Protein AF-0000000065944605 (afdb_homodimer)
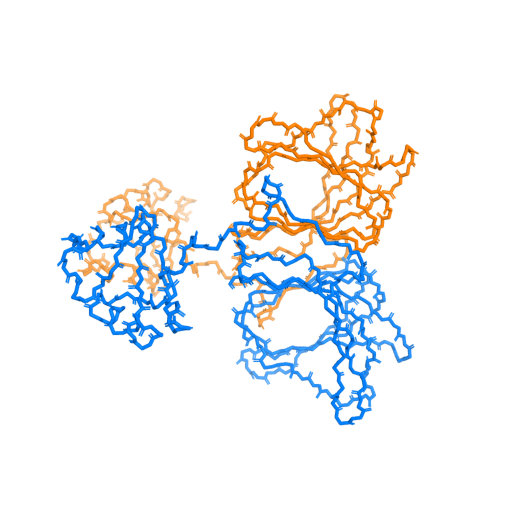
Nearest PDB structures (foldseek):
  5u55-assembly1_B  TM=9.256E-01  e=2.142E-33  Pseudomonas syringae
  5u5d-assembly1_D  TM=9.561E-01  e=5.562E-32  Pseudomonas syringae
  5u58-assembly1_C  TM=9.674E-01  e=2.562E-28  Pseudomonas syringae
  4j1x-assembly2_C  TM=9.150E-01  e=2.749E-15  Streptomyces wedmorensis
  1zz9-assembly1_A-2  TM=8.947E-01  e=1.102E-14  Streptomyces wedmorensis

pLDDT: mean 87.64, std 9.73, range [34.28, 98.62]

Organism: Pseudomonas syringae (NCBI:txid317)

Secondary structure (DSSP, 8-state):
--TTEEEEEHHHHHHHHHTTT--GGGSTT-EE-SSEEEEEHHHHHHHHHHHHT--GGGGGTTTS---SBTTEEEE-TT-S-EEEEEETTEEEEEEEE----TT-TT-EEEEEEE---TTSPP------SSEEEEEEEESEEEEEEE-TTS-EEEEEEETT-EEEE-TT--EEEEESSTT--EEEEEEEE-/--TTEEEEEHHHHHHHHHTTT--GGGSTT-EE-SSEEEEEHHHHHHHHHHHHT--GGGGGTTTS---SBTTEEEE-TT-S-EEEEEETTEEEEEEEE----TT-TT-EEEEEEE---TTSPP------SSEEEEEEEESEEEEEEE-TTS-EEEEEEETT-EEEE-TT--EEEEESSTT--EEEEEEEE-

Sequence (380 aa):
MDVRTLAVGKAHLEALLATRKMTLEHLQDVRHDATQVYFDGLEHLQNVAQYLAIPLSEFFVGQTQSDLDDGVKIARRNGGFKREEIRGGVHYYTYEHLVTTNQDPGLMALRLDLHSDDEQPLRLNGGHGSREIVYVTRGAVRVRWVGDNDELKEDVLNEGDSIFILPNVPHSFTNHVGGAKSEIIAINYGMDVRTLAVGKAHLEALLATRKMTLEHLQDVRHDATQVYFDGLEHLQNVAQYLAIPLSEFFVGQTQSDLDDGVKIARRNGGFKREEIRGGVHYYTYEHLVTTNQDPGLMALRLDLHSDDEQPLRLNGGHGSREIVYVTRGAVRVRWVGDNDELKEDVLNEGDSIFILPNVPHSFTNHVGGAKSEIIAINYG

Foldseek 3Di:
DPPAKDKFFQVQVQVLQVVVPHGPVPDPPWDDDPTIIIARHPVRLVVSCVVSVHDSVSRCVPVDPWPADVPHDADDVVRFDWDWDADPNDTAKIWGFGDDTPVFNQKTKIKIKGDAEPVDDDDWDQFAQWKKKKAWQAAKKKKWWADPVRDIDIDIDHHGDMDIDHGRIIMDIHHHDPPDMTMMMMITGD/DQPAKDKFFQVQVQVLQVVVPHGPVPDPPWDDDPTIIIARHPVRLVVSCVVSVHDSVSRCVPVDPWPADVPHDADDVVRFDWDWDDDPNDTAKIWGFGDDTPVFNQKTKIKIKGDAEPVDDDDWDQFAQWKKKKAWQAAKKKKWWADPVRDIDIDIDHHGDMDIDHGRIIMDIHHHDPPDMTMMMMITGD

Solvent-accessible surface area (backbone atoms only — not comparable to full-atom values): 20355 Å² total; per-residue (Å²): 130,76,88,49,59,42,74,32,44,32,68,54,52,44,51,59,28,45,78,67,78,40,54,74,82,73,49,78,94,59,51,68,64,96,54,33,31,41,26,76,24,68,66,44,44,47,50,51,23,57,75,67,72,41,64,68,69,59,62,49,54,81,59,60,75,72,75,48,64,57,50,30,37,75,28,55,56,89,68,42,63,68,47,74,43,67,57,96,89,39,59,40,38,40,40,30,42,44,42,75,50,82,86,44,75,48,51,47,36,33,39,36,40,31,56,32,31,82,87,48,82,90,65,64,44,83,35,45,84,31,37,34,41,36,39,26,74,33,45,43,34,28,37,36,36,39,30,90,83,71,43,82,43,73,51,76,41,42,55,55,16,21,34,36,36,43,52,55,41,27,33,35,75,28,16,58,48,78,94,48,68,23,31,34,38,39,40,30,31,100,131,77,89,52,59,41,75,30,44,32,69,55,51,45,52,59,30,45,77,68,76,41,55,75,82,74,50,79,94,59,50,67,65,96,56,33,30,40,26,76,23,68,66,44,43,47,50,50,21,57,74,68,72,41,64,69,68,61,64,49,54,81,60,61,75,73,76,46,65,57,48,28,36,77,28,53,55,88,67,41,64,70,48,74,43,67,56,95,89,37,58,40,37,39,40,31,40,44,43,74,51,83,86,44,75,47,52,47,36,32,39,34,41,32,57,31,30,83,86,46,82,88,66,66,44,84,34,46,85,30,36,34,42,37,38,29,74,34,44,44,35,28,38,36,36,37,29,88,83,71,43,81,43,74,51,76,40,42,54,56,15,22,34,36,36,42,52,54,41,26,34,36,75,27,17,58,48,79,92,46,69,22,30,34,39,38,41,30,33,100

Structure (mmCIF, N/CA/C/O backbone):
data_AF-0000000065944605-model_v1
#
loop_
_entity.id
_entity.type
_entity.pdbx_description
1 polymer '(S)-2-hydroxypropylphosphonic acid epoxidase'
#
loop_
_atom_site.group_PDB
_atom_site.id
_atom_site.type_symbol
_atom_site.label_atom_id
_atom_site.label_alt_id
_atom_site.label_comp_id
_atom_site.label_asym_id
_atom_site.label_entity_id
_atom_site.label_seq_id
_atom_site.pdbx_PDB_ins_code
_atom_site.Cartn_x
_atom_site.Cartn_y
_atom_site.Cartn_z
_atom_site.occupancy
_atom_site.B_iso_or_equiv
_atom_site.auth_seq_id
_atom_site.auth_comp_id
_atom_site.auth_asym_id
_atom_site.auth_atom_id
_atom_site.pdbx_PDB_model_num
ATOM 1 N N . MET A 1 1 ? -20.781 -28.141 -26.766 1 34.28 1 MET A N 1
ATOM 2 C CA . MET A 1 1 ? -20.812 -27.328 -25.547 1 34.28 1 MET A CA 1
ATOM 3 C C . MET A 1 1 ? -20.859 -25.844 -25.906 1 34.28 1 MET A C 1
ATOM 5 O O . MET A 1 1 ? -19.984 -25.344 -26.625 1 34.28 1 MET A O 1
ATOM 9 N N . ASP A 1 2 ? -22 -25.125 -25.797 1 45.69 2 ASP A N 1
ATOM 10 C CA . ASP A 1 2 ? -22.281 -23.812 -26.375 1 45.69 2 ASP A CA 1
ATOM 11 C C . ASP A 1 2 ? -21.344 -22.75 -25.781 1 45.69 2 ASP A C 1
ATOM 13 O O . ASP A 1 2 ? -21.188 -22.656 -24.562 1 45.69 2 ASP A O 1
ATOM 17 N N . VAL A 1 3 ? -20.438 -22.266 -26.547 1 52.16 3 VAL A N 1
ATOM 18 C CA . VAL A 1 3 ? -19.266 -21.406 -26.406 1 52.16 3 VAL A CA 1
ATOM 19 C C . VAL A 1 3 ? -19.594 -20.219 -25.516 1 52.16 3 VAL A C 1
ATOM 21 O O . VAL A 1 3 ? -18.703 -19.469 -25.109 1 52.16 3 VAL A O 1
ATOM 24 N N . ARG A 1 4 ? -20.938 -19.938 -25.328 1 60.28 4 ARG A N 1
ATOM 25 C CA . ARG A 1 4 ? -21.266 -18.641 -24.75 1 60.28 4 ARG A CA 1
ATOM 26 C C . ARG A 1 4 ? -21.75 -18.781 -23.312 1 60.28 4 ARG A C 1
ATOM 28 O O . ARG A 1 4 ? -22.344 -17.859 -22.75 1 60.28 4 ARG A O 1
ATOM 35 N N . THR A 1 5 ? -21.547 -19.938 -22.641 1 74.75 5 THR A N 1
ATOM 36 C CA . THR A 1 5 ? -22.078 -20.125 -21.297 1 74.75 5 THR A CA 1
ATOM 37 C C . THR A 1 5 ? -21.094 -19.641 -20.25 1 74.75 5 THR A C 1
ATOM 39 O O . THR A 1 5 ? -19.906 -19.969 -20.297 1 74.75 5 THR A O 1
ATOM 42 N N . LEU A 1 6 ? -21.531 -18.719 -19.406 1 81.38 6 LEU A N 1
ATOM 43 C CA . LEU A 1 6 ? -20.781 -18.234 -18.266 1 81.38 6 LEU A CA 1
ATOM 44 C C . LEU A 1 6 ? -21.172 -18.984 -16.984 1 81.38 6 LEU A C 1
ATOM 46 O O . LEU A 1 6 ? -22.344 -19.25 -16.766 1 81.38 6 LEU A O 1
ATOM 50 N N . ALA A 1 7 ? -20.172 -19.484 -16.328 1 83 7 ALA A N 1
ATOM 51 C CA . ALA A 1 7 ? -20.438 -20.219 -15.094 1 83 7 ALA A CA 1
ATOM 52 C C . ALA A 1 7 ? -20.031 -19.406 -13.867 1 83 7 ALA A C 1
ATOM 54 O O . ALA A 1 7 ? -19.016 -18.703 -13.883 1 83 7 ALA A O 1
ATOM 55 N N . VAL A 1 8 ? -20.938 -19.391 -12.875 1 84.19 8 VAL A N 1
ATOM 56 C CA . VAL A 1 8 ? -20.703 -18.781 -11.578 1 84.19 8 VAL A CA 1
ATOM 57 C C . VAL A 1 8 ? -20.844 -19.828 -10.477 1 84.19 8 VAL A C 1
ATOM 59 O O . VAL A 1 8 ? -21.672 -20.734 -10.57 1 84.19 8 VAL A O 1
ATOM 62 N N . GLY A 1 9 ? -20 -19.75 -9.531 1 84.06 9 GLY A N 1
ATOM 63 C CA . GLY A 1 9 ? -20.109 -20.688 -8.422 1 84.06 9 GLY A CA 1
ATOM 64 C C . GLY A 1 9 ? -21.484 -20.672 -7.77 1 84.06 9 GLY A C 1
ATOM 65 O O . GLY A 1 9 ? -22 -19.609 -7.406 1 84.06 9 GLY A O 1
ATOM 66 N N . LYS A 1 10 ? -22.062 -21.859 -7.691 1 87.12 10 LYS A N 1
ATOM 67 C CA . LYS A 1 10 ? -23.422 -22 -7.18 1 87.12 10 LYS A CA 1
ATOM 68 C C . LYS A 1 10 ? -23.516 -21.531 -5.734 1 87.12 10 LYS A C 1
ATOM 70 O O . LYS A 1 10 ? -24.438 -20.766 -5.3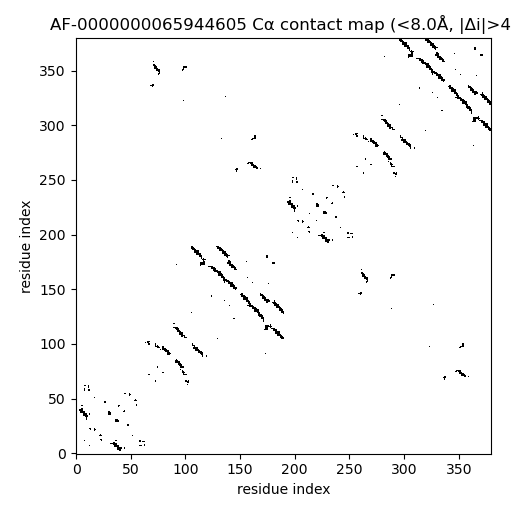87 1 87.12 10 LYS A O 1
ATOM 75 N N . ALA A 1 11 ? -22.516 -21.938 -4.953 1 84.06 11 ALA A N 1
ATOM 76 C CA . ALA A 1 11 ? -22.531 -21.531 -3.549 1 84.06 11 ALA A CA 1
ATOM 77 C C . ALA A 1 11 ? -22.453 -20.016 -3.412 1 84.06 11 ALA A C 1
ATOM 79 O O . ALA A 1 11 ? -23.141 -19.422 -2.576 1 84.06 11 ALA A O 1
ATOM 80 N N . HIS A 1 12 ? -21.672 -19.469 -4.246 1 83.56 12 HIS A N 1
ATOM 81 C CA . HIS A 1 12 ? -21.516 -18.016 -4.223 1 83.56 12 HIS A CA 1
ATOM 82 C C . HIS A 1 12 ? -22.812 -17.312 -4.621 1 83.56 12 HIS A C 1
ATOM 84 O O . HIS A 1 12 ? -23.25 -16.375 -3.953 1 83.56 12 HIS A O 1
ATOM 90 N N . LEU A 1 13 ? -23.406 -17.75 -5.723 1 85.94 13 LEU A N 1
ATOM 91 C CA . LEU A 1 13 ? -24.656 -17.156 -6.172 1 85.94 13 LEU A CA 1
ATOM 92 C C . LEU A 1 13 ? -25.75 -17.344 -5.133 1 85.94 13 LEU A C 1
ATOM 94 O O . LEU A 1 13 ? -26.531 -16.406 -4.867 1 85.94 13 LEU A O 1
ATOM 98 N N . GLU A 1 14 ? -25.734 -18.5 -4.516 1 87.88 14 GLU A N 1
ATOM 99 C CA . GLU A 1 14 ? -26.734 -18.766 -3.48 1 87.88 14 GLU A CA 1
ATOM 100 C C . GLU A 1 14 ? -26.562 -17.828 -2.291 1 87.88 14 GLU A C 1
ATOM 102 O O . GLU A 1 14 ? -27.531 -17.344 -1.717 1 87.88 14 GLU A O 1
ATOM 107 N N . ALA A 1 15 ? -25.359 -17.562 -1.989 1 82.88 15 ALA A N 1
ATOM 108 C CA . ALA A 1 15 ? -25.062 -16.625 -0.905 1 82.88 15 ALA A CA 1
ATOM 109 C C . ALA A 1 15 ? -25.531 -15.219 -1.255 1 82.88 15 ALA A C 1
ATOM 111 O O . ALA A 1 15 ? -26.109 -14.523 -0.417 1 82.88 15 ALA A O 1
ATOM 112 N N . LEU A 1 16 ? -25.281 -14.812 -2.389 1 80.81 16 LEU A N 1
ATOM 113 C CA . LEU A 1 16 ? -25.734 -13.508 -2.854 1 80.81 16 LEU A CA 1
ATOM 114 C C . LEU A 1 16 ? -27.266 -13.414 -2.809 1 80.81 16 LEU A C 1
ATOM 116 O O . LEU A 1 16 ? -27.812 -12.414 -2.348 1 80.81 16 LEU A O 1
ATOM 120 N N . LEU A 1 17 ? -27.938 -14.469 -3.289 1 82.19 17 LEU A N 1
ATOM 121 C CA . LEU A 1 17 ? -29.391 -14.516 -3.33 1 82.19 17 LEU A CA 1
ATOM 122 C C . LEU A 1 17 ? -29.969 -14.5 -1.922 1 82.19 17 LEU A C 1
ATOM 124 O O . LEU A 1 17 ? -30.984 -13.844 -1.671 1 82.19 17 LEU A O 1
ATOM 128 N N . ALA A 1 18 ? -29.203 -15.125 -1.045 1 80.44 18 ALA A N 1
ATOM 129 C CA . ALA A 1 18 ? -29.672 -15.211 0.337 1 80.44 18 ALA A CA 1
ATOM 130 C C . ALA A 1 18 ? -29.75 -13.82 0.976 1 80.44 18 ALA A C 1
ATOM 132 O O . ALA A 1 18 ? -30.641 -13.547 1.774 1 80.44 18 ALA A O 1
ATOM 133 N N . THR A 1 19 ? -28.891 -12.977 0.596 1 73.56 19 THR A N 1
ATOM 134 C CA . THR A 1 19 ? -28.875 -11.625 1.139 1 73.56 19 THR A CA 1
ATOM 135 C C . THR A 1 19 ? -30.125 -10.859 0.726 1 73.56 19 THR A C 1
ATOM 137 O O . THR A 1 19 ? -30.469 -9.852 1.336 1 73.56 19 THR A O 1
ATOM 140 N N . ARG A 1 20 ? -30.781 -11.406 -0.219 1 72.12 20 ARG A N 1
ATOM 141 C CA . ARG A 1 20 ? -32 -10.797 -0.72 1 72.12 20 ARG A CA 1
ATOM 142 C C . ARG A 1 20 ? -33.219 -11.695 -0.462 1 72.12 20 ARG A C 1
ATOM 144 O O . ARG A 1 20 ? -34.25 -11.531 -1.078 1 72.12 20 ARG A O 1
ATOM 151 N N . LYS A 1 21 ? -32.938 -12.719 0.401 1 78.56 21 LYS A N 1
ATOM 152 C CA . LYS A 1 21 ? -33.969 -13.695 0.765 1 78.56 21 LYS A CA 1
ATOM 153 C C . LYS A 1 21 ? -34.5 -14.398 -0.47 1 78.56 21 LYS A C 1
ATOM 155 O O . LYS A 1 21 ? -35.719 -14.641 -0.572 1 78.56 21 LYS A O 1
ATOM 160 N N . MET A 1 22 ? -33.656 -14.562 -1.438 1 80.38 22 MET A N 1
ATOM 161 C CA . MET A 1 22 ? -34 -15.281 -2.666 1 80.38 22 MET A CA 1
ATOM 162 C C . MET A 1 22 ? -33.25 -16.594 -2.764 1 80.38 22 MET A C 1
ATOM 164 O O . MET A 1 22 ? -32.312 -16.828 -1.991 1 80.38 22 MET A O 1
ATOM 168 N N . THR A 1 23 ? -33.75 -17.562 -3.566 1 85.38 23 THR A N 1
ATOM 169 C CA . THR A 1 23 ? -33.094 -18.797 -3.938 1 85.38 23 THR A CA 1
ATOM 170 C C . THR A 1 23 ? -32.906 -18.891 -5.449 1 85.38 23 THR A C 1
ATOM 172 O O . THR A 1 23 ? -33.375 -18.016 -6.188 1 85.38 23 THR A O 1
ATOM 175 N N . LEU A 1 24 ? -32.188 -19.953 -5.875 1 90.12 24 LEU A N 1
ATOM 176 C CA . LEU A 1 24 ? -31.953 -20.156 -7.301 1 90.12 24 LEU A CA 1
ATOM 177 C C . LEU A 1 24 ? -33.281 -20.312 -8.055 1 90.12 24 LEU A C 1
ATOM 179 O O . LEU A 1 24 ? -33.344 -20 -9.242 1 90.12 24 LEU A O 1
ATOM 183 N N . GLU A 1 25 ? -34.281 -20.641 -7.352 1 86.31 25 GLU A N 1
ATOM 184 C CA . GLU A 1 25 ? -35.594 -20.859 -7.969 1 86.31 25 GLU A CA 1
ATOM 185 C C . GLU A 1 25 ? -36.188 -19.547 -8.438 1 86.31 25 GLU A C 1
ATOM 187 O O . GLU A 1 25 ? -37.062 -19.547 -9.328 1 86.31 25 GLU A O 1
ATOM 192 N N . HIS A 1 26 ? -35.75 -18.5 -7.883 1 85.12 26 HIS A N 1
ATOM 193 C CA . HIS A 1 26 ? -36.281 -17.188 -8.25 1 85.12 26 HIS A CA 1
ATOM 194 C C . HIS A 1 26 ? -35.625 -16.688 -9.539 1 85.12 26 HIS A C 1
ATOM 196 O O . HIS A 1 26 ? -36.062 -15.68 -10.102 1 85.12 26 HIS A O 1
ATOM 202 N N . LEU A 1 27 ? -34.562 -17.297 -9.867 1 85.81 27 LEU A N 1
ATOM 203 C CA . LEU A 1 27 ? -33.906 -16.906 -11.117 1 85.81 27 LEU A CA 1
ATOM 204 C C . LEU A 1 27 ? -34.5 -17.672 -12.297 1 85.81 27 LEU A C 1
ATOM 206 O O . LEU A 1 27 ? -34.688 -18.875 -12.227 1 85.81 27 LEU A O 1
ATOM 210 N N . GLN A 1 28 ? -35 -16.906 -13.266 1 78.38 28 GLN A N 1
ATOM 211 C CA . GLN A 1 28 ? -35.594 -17.5 -14.453 1 78.38 28 GLN A CA 1
ATOM 212 C C . GLN A 1 28 ? -34.531 -17.969 -15.438 1 78.38 28 GLN A C 1
ATOM 214 O O . GLN A 1 28 ? -33.531 -17.281 -15.641 1 78.38 28 GLN A O 1
ATOM 219 N N . ASP A 1 29 ? -34.656 -19.172 -16.016 1 80.94 29 ASP A N 1
ATOM 220 C CA . ASP A 1 29 ? -33.906 -19.688 -17.156 1 80.94 29 ASP A CA 1
ATOM 221 C C . ASP A 1 29 ? -32.438 -19.875 -16.797 1 80.94 29 ASP A C 1
ATOM 223 O O . ASP A 1 29 ? -31.547 -19.578 -17.609 1 80.94 29 ASP A O 1
ATOM 227 N N . VAL A 1 30 ? -32.188 -20.219 -15.555 1 87.06 30 VAL A N 1
ATOM 228 C CA . VAL A 1 30 ? -30.781 -20.5 -15.211 1 87.06 30 VAL A CA 1
ATOM 229 C C . VAL A 1 30 ? -30.594 -22 -14.984 1 87.06 30 VAL A C 1
ATOM 231 O O . VAL A 1 30 ? -31.453 -22.656 -14.375 1 87.06 30 VAL A O 1
ATOM 234 N N . ARG A 1 31 ? -29.656 -22.562 -15.609 1 89.56 31 ARG A N 1
ATOM 235 C CA . ARG A 1 31 ? -29.234 -23.953 -15.414 1 89.56 31 ARG A CA 1
ATOM 236 C C . ARG A 1 31 ? -28.109 -24.047 -14.391 1 89.56 31 ARG A C 1
ATOM 238 O O . ARG A 1 31 ? -27.328 -23.109 -14.234 1 89.56 31 ARG A O 1
ATOM 245 N N . HIS A 1 32 ? -28.266 -25.062 -13.523 1 88.75 32 HIS A N 1
ATOM 246 C CA . HIS A 1 32 ? -27.172 -25.234 -12.562 1 88.75 32 HIS A CA 1
ATOM 247 C C . HIS A 1 32 ? -26.891 -26.719 -12.305 1 88.75 32 HIS A C 1
ATOM 249 O O . HIS A 1 32 ? -27.75 -27.562 -12.57 1 88.75 32 HIS A O 1
ATOM 255 N N . ASP A 1 33 ? -25.578 -27.016 -12.031 1 89 33 ASP A N 1
ATOM 256 C CA . ASP A 1 33 ? -25.219 -28.312 -11.484 1 89 33 ASP A CA 1
ATOM 257 C C . ASP A 1 33 ? -24.844 -28.203 -10.008 1 89 33 ASP A C 1
ATOM 259 O O . ASP A 1 33 ? -25.312 -27.297 -9.312 1 89 33 ASP A O 1
ATOM 263 N N . ALA A 1 34 ? -24.109 -29.172 -9.516 1 87.81 34 ALA A N 1
ATOM 264 C CA . ALA A 1 34 ? -23.812 -29.234 -8.086 1 87.81 34 ALA A CA 1
ATOM 265 C C . ALA A 1 34 ? -22.938 -28.062 -7.645 1 87.81 34 ALA A C 1
ATOM 267 O O . ALA A 1 34 ? -23.016 -27.625 -6.492 1 87.81 34 ALA A O 1
ATOM 268 N N . THR A 1 35 ? -22.219 -27.469 -8.562 1 88.06 35 THR A N 1
ATOM 269 C CA . THR A 1 35 ? -21.219 -26.516 -8.102 1 88.06 35 THR A CA 1
ATOM 270 C C . THR A 1 35 ? -21.328 -25.203 -8.859 1 88.06 35 THR A C 1
ATOM 272 O O . THR A 1 35 ? -20.812 -24.172 -8.406 1 88.06 35 THR A O 1
ATOM 275 N N . GLN A 1 36 ? -22.047 -25.281 -9.992 1 87.81 36 GLN A N 1
ATOM 276 C CA . GLN A 1 36 ? -22.031 -24.094 -10.852 1 87.81 36 GLN A CA 1
ATOM 277 C C . GLN A 1 36 ? -23.453 -23.734 -11.305 1 87.81 36 GLN A C 1
ATOM 279 O O . GLN A 1 36 ? -24.312 -24.594 -11.406 1 87.81 36 GLN A O 1
ATOM 284 N N . VAL A 1 37 ? -23.656 -22.422 -11.523 1 89 37 VAL A N 1
ATOM 285 C CA . VAL A 1 37 ? -24.828 -21.875 -12.219 1 89 37 VAL A CA 1
ATOM 286 C C . VAL A 1 37 ? -24.391 -21.328 -13.578 1 89 37 VAL A C 1
ATOM 288 O O . VAL A 1 37 ? -23.375 -20.625 -13.68 1 89 37 VAL A O 1
ATOM 291 N N . TYR A 1 38 ? -25.109 -21.719 -14.555 1 88.75 38 TYR A N 1
ATOM 292 C CA . TYR A 1 38 ? -24.734 -21.391 -15.93 1 88.75 38 TYR A CA 1
ATOM 293 C C . TYR A 1 38 ? -25.656 -20.312 -16.5 1 88.75 38 TYR A C 1
ATOM 295 O O . TYR A 1 38 ? -26.875 -20.375 -16.328 1 88.75 38 TYR A O 1
ATOM 303 N N . PHE A 1 39 ? -24.938 -19.328 -17.062 1 88 39 PHE A N 1
ATOM 304 C CA . PHE A 1 39 ? -25.641 -18.266 -17.766 1 88 39 PHE A CA 1
ATOM 305 C C . PHE A 1 39 ? -25.359 -18.312 -19.266 1 88 39 PHE A C 1
ATOM 307 O O . PHE A 1 39 ? -24.234 -18.625 -19.672 1 88 39 PHE A O 1
ATOM 314 N N . ASP A 1 40 ? -26.453 -17.953 -19.984 1 86 40 ASP A N 1
ATOM 315 C CA . ASP A 1 40 ? -26.312 -17.938 -21.438 1 86 40 ASP A CA 1
ATOM 316 C C . ASP A 1 40 ? -25.672 -16.625 -21.906 1 86 40 ASP A C 1
ATOM 318 O O . ASP A 1 40 ? -26.344 -15.766 -22.484 1 86 40 ASP A O 1
ATOM 322 N N . GLY A 1 41 ? -24.453 -16.484 -21.656 1 82.62 41 GLY A N 1
ATOM 323 C CA . GLY A 1 41 ? -23.672 -15.32 -22.062 1 82.62 41 GLY A CA 1
ATOM 324 C C . GLY A 1 41 ? -23.734 -14.18 -21.062 1 82.62 41 GLY A C 1
ATOM 325 O O . GLY A 1 41 ? -24.391 -14.289 -20.031 1 82.62 41 GLY A O 1
ATOM 326 N N . LEU A 1 42 ? -22.922 -13.125 -21.375 1 85.19 42 LEU A N 1
ATOM 327 C CA . LEU A 1 42 ? -22.797 -11.977 -20.484 1 85.19 42 LEU A CA 1
ATOM 328 C C . LEU A 1 42 ? -24.125 -11.234 -20.359 1 85.19 42 LEU A C 1
ATOM 330 O O . LEU A 1 42 ? -24.469 -10.742 -19.281 1 85.19 42 LEU A O 1
ATOM 334 N N . GLU A 1 43 ? -24.812 -11.156 -21.469 1 83.81 43 GLU A N 1
ATOM 335 C CA . GLU A 1 43 ? -26.094 -10.461 -21.453 1 83.81 43 GLU A CA 1
ATOM 336 C C . GLU A 1 43 ? -27.062 -11.109 -20.469 1 83.81 43 GLU A C 1
ATOM 338 O O . GLU A 1 43 ? -27.766 -10.414 -19.734 1 83.81 43 GLU A O 1
ATOM 343 N N . HIS A 1 44 ? -27.094 -12.422 -20.578 1 86.62 44 HIS A N 1
ATOM 344 C CA . HIS A 1 44 ? -27.922 -13.148 -19.625 1 86.62 44 HIS A CA 1
ATOM 345 C C . HIS A 1 44 ? -27.531 -12.836 -18.188 1 86.62 44 HIS A C 1
ATOM 347 O O . HIS A 1 44 ? -28.391 -12.555 -17.344 1 86.62 44 HIS A O 1
ATOM 353 N N . LEU A 1 45 ? -26.281 -12.898 -17.922 1 86.88 45 LEU A N 1
ATOM 354 C CA . LEU A 1 45 ? -25.766 -12.594 -16.594 1 86.88 45 LEU A CA 1
ATOM 355 C C . LEU A 1 45 ? -26.094 -11.156 -16.203 1 86.88 45 LEU A C 1
ATOM 357 O O . LEU A 1 45 ? -26.5 -10.883 -15.07 1 86.88 45 LEU A O 1
ATOM 361 N N . GLN A 1 46 ? -25.953 -10.273 -17.062 1 86.69 46 GLN A N 1
ATOM 362 C CA . GLN A 1 46 ? -26.266 -8.875 -16.812 1 86.69 46 GLN A CA 1
ATOM 363 C C . GLN A 1 46 ? -27.734 -8.68 -16.484 1 86.69 46 GLN A C 1
ATOM 365 O O . GLN A 1 46 ? -28.078 -7.91 -15.586 1 86.69 46 GLN A O 1
ATOM 370 N N . ASN A 1 47 ? -28.578 -9.367 -17.203 1 86.5 47 ASN A N 1
ATOM 371 C CA . ASN A 1 47 ? -30 -9.297 -16.922 1 86.5 47 ASN A CA 1
ATOM 372 C C . ASN A 1 47 ? -30.328 -9.789 -15.516 1 86.5 47 ASN A C 1
ATOM 374 O O . ASN A 1 47 ? -31.141 -9.188 -14.82 1 86.5 47 ASN A O 1
ATOM 378 N N . VAL A 1 48 ? -29.719 -10.883 -15.195 1 87.31 48 VAL A N 1
ATOM 379 C CA . VAL A 1 48 ? -29.922 -11.438 -13.867 1 87.31 48 VAL A CA 1
ATOM 380 C C . VAL A 1 48 ? -29.422 -10.461 -12.812 1 87.31 48 VAL A C 1
ATOM 382 O O . VAL A 1 48 ? -30.078 -10.227 -11.805 1 87.31 48 VAL A O 1
ATOM 385 N N . ALA A 1 49 ? -28.266 -9.953 -13.023 1 87.25 49 ALA A N 1
ATOM 386 C CA . ALA A 1 49 ? -27.688 -8.969 -12.109 1 87.25 49 ALA A CA 1
ATOM 387 C C . ALA A 1 49 ? -28.609 -7.77 -11.938 1 87.25 49 ALA A C 1
ATOM 389 O O . ALA A 1 49 ? -28.828 -7.301 -10.812 1 87.25 49 ALA A O 1
ATOM 390 N N . GLN A 1 50 ? -29.172 -7.328 -13.008 1 83.81 50 GLN A N 1
ATOM 391 C CA . GLN A 1 50 ? -30.109 -6.215 -12.977 1 83.81 50 GLN A CA 1
ATOM 392 C C . GLN A 1 50 ? -31.375 -6.582 -12.195 1 83.81 50 GLN A C 1
ATOM 394 O O . GLN A 1 50 ? -31.859 -5.797 -11.375 1 83.81 50 GLN A O 1
ATOM 399 N N . TYR A 1 51 ? -31.875 -7.703 -12.531 1 82.38 51 TYR A N 1
ATOM 400 C CA . TYR A 1 51 ? -33.062 -8.211 -11.852 1 82.38 51 TYR A CA 1
ATOM 401 C C . TYR A 1 51 ? -32.844 -8.25 -10.344 1 82.38 51 TYR A C 1
ATOM 403 O O . TYR A 1 51 ? -33.75 -7.906 -9.57 1 82.38 51 TYR A O 1
ATOM 411 N N . LEU A 1 52 ? -31.625 -8.617 -9.922 1 82.38 52 LEU A N 1
ATOM 412 C CA . LEU A 1 52 ? -31.297 -8.789 -8.508 1 82.38 52 LEU A CA 1
ATOM 413 C C . LEU A 1 52 ? -30.797 -7.484 -7.906 1 82.38 52 LEU A C 1
ATOM 415 O O . LEU A 1 52 ? -30.578 -7.398 -6.695 1 82.38 52 LEU A O 1
ATOM 419 N N . ALA A 1 53 ? -30.453 -6.52 -8.734 1 79.75 53 ALA A N 1
ATOM 420 C CA . ALA A 1 53 ? -29.859 -5.25 -8.32 1 79.75 53 ALA A CA 1
ATOM 421 C C . ALA A 1 53 ? -28.5 -5.469 -7.652 1 79.75 53 ALA A C 1
ATOM 423 O O . ALA A 1 53 ? -28.234 -4.902 -6.594 1 79.75 53 ALA A O 1
ATOM 424 N N . ILE A 1 54 ? -27.812 -6.371 -8.211 1 77.88 54 ILE A N 1
ATOM 425 C CA . ILE A 1 54 ? -26.469 -6.684 -7.762 1 77.88 54 ILE A CA 1
ATOM 426 C C . ILE A 1 54 ? -25.469 -6.301 -8.844 1 77.88 54 ILE A C 1
ATOM 428 O O . ILE A 1 54 ? -25.672 -6.605 -10.023 1 77.88 54 ILE A O 1
ATOM 432 N N . PRO A 1 55 ? -24.453 -5.59 -8.5 1 78.38 55 PRO A N 1
ATOM 433 C CA . PRO A 1 55 ? -23.422 -5.352 -9.508 1 78.38 55 PRO A CA 1
ATOM 434 C C . PRO A 1 55 ? -22.859 -6.641 -10.094 1 78.38 55 PRO A C 1
ATOM 436 O O . PRO A 1 55 ? -22.688 -7.629 -9.375 1 78.38 55 PRO A O 1
ATOM 439 N N . LEU A 1 56 ? -22.625 -6.559 -11.438 1 80.06 56 LEU A N 1
ATOM 440 C CA . LEU A 1 56 ? -22.094 -7.707 -12.172 1 80.06 56 LEU A CA 1
ATOM 441 C C . LEU A 1 56 ? -20.828 -8.242 -11.523 1 80.06 56 LEU A C 1
ATOM 443 O O . LEU A 1 56 ? -20.625 -9.453 -11.453 1 80.06 56 LEU A O 1
ATOM 447 N N . SER A 1 57 ? -20.078 -7.406 -10.945 1 74.62 57 SER A N 1
ATOM 448 C CA . SER A 1 57 ? -18.781 -7.77 -10.375 1 74.62 57 SER A CA 1
ATOM 449 C C . SER A 1 57 ? -18.953 -8.711 -9.18 1 74.62 57 SER A C 1
ATOM 451 O O . SER A 1 57 ? -18.078 -9.516 -8.883 1 74.62 57 SER A O 1
ATOM 453 N N . GLU A 1 58 ? -20.094 -8.648 -8.617 1 73.69 58 GLU A N 1
ATOM 454 C CA . GLU A 1 58 ? -20.359 -9.43 -7.41 1 73.69 58 GLU A CA 1
ATOM 455 C C . GLU A 1 58 ? -20.484 -10.914 -7.73 1 73.69 58 GLU A C 1
ATOM 457 O O . GLU A 1 58 ? -20.234 -11.766 -6.871 1 73.69 58 GLU A O 1
ATOM 462 N N . PHE A 1 59 ? -20.891 -11.18 -8.938 1 76.44 59 PHE A N 1
ATOM 463 C CA . PHE A 1 59 ? -21.062 -12.57 -9.336 1 76.44 59 PHE A CA 1
ATOM 464 C C . PHE A 1 59 ? -19.734 -13.289 -9.422 1 76.44 59 PHE A C 1
ATOM 466 O O . PHE A 1 59 ? -19.672 -14.523 -9.43 1 76.44 59 PHE A O 1
ATOM 473 N N . PHE A 1 60 ? -18.781 -12.477 -9.508 1 71.38 60 PHE A N 1
ATOM 474 C CA . PHE A 1 60 ? -17.469 -13.086 -9.734 1 71.38 60 PHE A CA 1
ATOM 475 C C . PHE A 1 60 ? -16.609 -12.984 -8.477 1 71.38 60 PHE A C 1
ATOM 477 O O . PHE A 1 60 ? -15.438 -13.375 -8.492 1 71.38 60 PHE A O 1
ATOM 484 N N . VAL A 1 61 ? -17.281 -12.438 -7.566 1 62.72 61 VAL A N 1
ATOM 485 C CA . VAL A 1 61 ? -16.547 -12.336 -6.312 1 62.72 61 VAL A CA 1
ATOM 486 C C . VAL A 1 61 ? -16.297 -13.734 -5.75 1 62.72 61 VAL A C 1
ATOM 488 O O . VAL A 1 61 ? -17.203 -14.562 -5.688 1 62.72 61 VAL A O 1
ATOM 491 N N . GLY A 1 62 ? -15.164 -14.023 -5.473 1 58.31 62 GLY A N 1
ATOM 492 C CA . GLY A 1 62 ? -14.844 -15.312 -4.895 1 58.31 62 GLY A CA 1
ATOM 493 C C . GLY A 1 62 ? -14.523 -16.375 -5.934 1 58.31 62 GLY A C 1
ATOM 494 O O . GLY A 1 62 ? -14.141 -17.5 -5.59 1 58.31 62 GLY A O 1
ATOM 495 N N . GLN A 1 63 ? -15.039 -16.156 -7.215 1 58.88 63 GLN A N 1
ATOM 496 C CA . GLN A 1 63 ? -14.898 -17.219 -8.211 1 58.88 63 GLN A CA 1
ATOM 497 C C . GLN A 1 63 ? -13.445 -17.375 -8.648 1 58.88 63 GLN A C 1
ATOM 499 O O . GLN A 1 63 ? -13.062 -18.406 -9.188 1 58.88 63 GLN A O 1
ATOM 504 N N . THR A 1 64 ? -12.789 -16.406 -8.414 1 62.41 64 THR A N 1
ATOM 505 C CA . THR A 1 64 ? -11.43 -16.547 -8.922 1 62.41 64 THR A CA 1
ATOM 506 C C . THR A 1 64 ? -10.57 -17.344 -7.934 1 62.41 64 THR A C 1
ATOM 508 O O . THR A 1 64 ? -10.594 -17.062 -6.73 1 62.41 64 THR A O 1
ATOM 511 N N . GLN A 1 65 ? -10.219 -18.562 -8.414 1 77.38 65 GLN A N 1
ATOM 512 C CA . GLN A 1 65 ? -9.25 -19.297 -7.609 1 77.38 65 GLN A CA 1
ATOM 513 C C . GLN A 1 65 ? -8.086 -18.406 -7.195 1 77.38 65 GLN A C 1
ATOM 515 O O . GLN A 1 65 ? -7.559 -17.641 -8.016 1 77.38 65 GLN A O 1
ATOM 520 N N . SER A 1 66 ? -7.891 -18.484 -5.918 1 84.44 66 SER A N 1
ATOM 521 C CA . SER A 1 66 ? -6.777 -17.688 -5.414 1 84.44 66 SER A CA 1
ATOM 522 C C . SER A 1 66 ? -5.477 -18.047 -6.129 1 84.44 66 SER A C 1
ATOM 524 O O . SER A 1 66 ? -5.199 -19.219 -6.379 1 84.44 66 SER A O 1
ATOM 526 N N . ASP A 1 67 ? -4.695 -17.078 -6.5 1 88.5 67 ASP A N 1
ATOM 527 C CA . ASP A 1 67 ? -3.387 -17.312 -7.102 1 88.5 67 ASP A CA 1
ATOM 528 C C . ASP A 1 67 ? -2.281 -17.281 -6.051 1 88.5 67 ASP A C 1
ATOM 530 O O . ASP A 1 67 ? -1.098 -17.234 -6.387 1 88.5 67 ASP A O 1
ATOM 534 N N . LEU A 1 68 ? -2.723 -17.328 -4.793 1 92.31 68 LEU A N 1
ATOM 535 C CA . LEU A 1 68 ? -1.753 -17.297 -3.703 1 92.31 68 LEU A CA 1
ATOM 536 C C . LEU A 1 68 ? -1.343 -18.719 -3.303 1 92.31 68 LEU A C 1
ATOM 538 O O . LEU A 1 68 ? -2.123 -19.656 -3.453 1 92.31 68 LEU A O 1
ATOM 542 N N . ASP A 1 69 ? -0.148 -18.844 -2.924 1 93.25 69 ASP A N 1
ATOM 543 C CA . ASP A 1 69 ? 0.333 -20.047 -2.252 1 93.25 69 ASP A CA 1
ATOM 544 C C . ASP A 1 69 ? 0.243 -19.906 -0.735 1 93.25 69 ASP A C 1
ATOM 546 O O . ASP A 1 69 ? 1.185 -19.438 -0.093 1 93.25 69 ASP A O 1
ATOM 550 N N . ASP A 1 70 ? -0.941 -20.328 -0.254 1 92.44 70 ASP A N 1
ATOM 551 C CA . ASP A 1 70 ? -1.22 -20.266 1.178 1 92.44 70 ASP A CA 1
ATOM 552 C C . ASP A 1 70 ? -1.028 -18.859 1.712 1 92.44 70 ASP A C 1
ATOM 554 O O . ASP A 1 70 ? -0.309 -18.641 2.691 1 92.44 70 ASP A O 1
ATOM 558 N N . GLY A 1 71 ? -1.553 -17.906 0.977 1 93.62 71 GLY A N 1
ATOM 559 C CA . GLY A 1 71 ? -1.64 -16.531 1.472 1 93.62 71 GLY A CA 1
ATOM 560 C C . GLY A 1 71 ? -0.528 -15.641 0.956 1 93.62 71 GLY A C 1
ATOM 561 O O . GLY A 1 71 ? -0.482 -14.453 1.276 1 93.62 71 GLY A O 1
ATOM 562 N N . VAL A 1 72 ? 0.357 -16.234 0.136 1 96.38 72 VAL A N 1
ATOM 563 C CA . VAL A 1 72 ? 1.523 -15.477 -0.308 1 96.38 72 VAL A CA 1
ATOM 564 C C . VAL A 1 72 ? 1.685 -15.617 -1.82 1 96.38 72 VAL A C 1
ATOM 566 O O . VAL A 1 72 ? 1.386 -16.672 -2.389 1 96.38 72 VAL A O 1
ATOM 569 N N . LYS A 1 73 ? 2.109 -14.617 -2.438 1 96.19 73 LYS A N 1
ATOM 570 C CA . LYS A 1 73 ? 2.541 -14.695 -3.83 1 96.19 73 LYS A CA 1
ATOM 571 C C . LYS A 1 73 ? 3.854 -13.945 -4.039 1 96.19 73 LYS A C 1
ATOM 573 O O . LYS A 1 73 ? 4.031 -12.836 -3.529 1 96.19 73 LYS A O 1
ATOM 578 N N . ILE A 1 74 ? 4.75 -14.578 -4.746 1 97.5 74 ILE A N 1
ATOM 579 C CA . ILE A 1 74 ? 6.066 -14.008 -5 1 97.5 74 ILE A CA 1
ATOM 580 C C . ILE A 1 74 ? 6.219 -13.703 -6.488 1 97.5 74 ILE A C 1
ATOM 582 O O . ILE A 1 74 ? 5.801 -14.5 -7.336 1 97.5 74 ILE A O 1
ATOM 586 N N . ALA A 1 75 ? 6.711 -12.555 -6.848 1 95.75 75 ALA A N 1
ATOM 587 C CA . ALA A 1 75 ? 7.121 -12.219 -8.211 1 95.75 75 ALA A CA 1
ATOM 588 C C . ALA A 1 75 ? 8.625 -12 -8.289 1 95.75 75 ALA A C 1
ATOM 590 O O . ALA A 1 75 ? 9.203 -11.281 -7.473 1 95.75 75 ALA A O 1
ATOM 591 N N . ARG A 1 76 ? 9.25 -12.641 -9.242 1 96.69 76 ARG A N 1
ATOM 592 C CA . ARG A 1 76 ? 10.68 -12.5 -9.469 1 96.69 76 ARG A CA 1
ATOM 593 C C . ARG A 1 76 ? 10.992 -11.258 -10.289 1 96.69 76 ARG A C 1
ATOM 595 O O . ARG A 1 76 ? 10.195 -10.859 -11.141 1 96.69 76 ARG A O 1
ATOM 602 N N . ARG A 1 77 ? 12.188 -10.773 -9.953 1 92.5 77 ARG A N 1
ATOM 603 C CA . ARG A 1 77 ? 12.625 -9.656 -10.781 1 92.5 77 ARG A CA 1
ATOM 604 C C . ARG A 1 77 ? 12.57 -10.008 -12.258 1 92.5 77 ARG A C 1
ATOM 606 O O . ARG A 1 77 ? 12.945 -11.117 -12.656 1 92.5 77 ARG A O 1
ATOM 613 N N . ASN A 1 78 ? 12.109 -9.148 -13.109 1 84.12 78 ASN A N 1
ATOM 614 C CA . ASN A 1 78 ? 12.047 -9.273 -14.562 1 84.12 78 ASN A CA 1
ATOM 615 C C . ASN A 1 78 ? 11.016 -10.312 -14.992 1 84.12 78 ASN A C 1
ATOM 617 O O . ASN A 1 78 ? 11.008 -10.742 -16.141 1 84.12 78 ASN A O 1
ATOM 621 N N . GLY A 1 79 ? 10.25 -10.828 -14.016 1 82.19 79 GLY A N 1
ATOM 622 C CA . GLY A 1 79 ? 9.211 -11.781 -14.359 1 82.19 79 GLY A CA 1
ATOM 623 C C . GLY A 1 79 ? 7.891 -11.125 -14.719 1 82.19 79 GLY A C 1
ATOM 624 O O . GLY A 1 79 ? 6.98 -11.781 -15.227 1 82.19 79 GLY A O 1
ATOM 625 N N . GLY A 1 80 ? 7.867 -9.859 -14.453 1 76.56 80 GLY A N 1
ATOM 626 C CA . GLY A 1 80 ? 6.609 -9.164 -14.664 1 76.56 80 GLY A CA 1
ATOM 627 C C . GLY A 1 80 ? 6.535 -8.461 -16 1 76.56 80 GLY A C 1
ATOM 628 O O . GLY A 1 80 ? 7.5 -8.477 -16.781 1 76.56 80 GLY A O 1
ATOM 629 N N . PHE A 1 81 ? 5.371 -7.926 -16.25 1 80.19 81 PHE A N 1
ATOM 630 C CA . PHE A 1 81 ? 5.109 -7.168 -17.469 1 80.19 81 PHE A CA 1
ATOM 631 C C . PHE A 1 81 ? 5.883 -5.855 -17.469 1 80.19 81 PHE A C 1
ATOM 633 O O . PHE A 1 81 ? 5.953 -5.172 -16.438 1 80.19 81 PHE A O 1
ATOM 640 N N . LYS A 1 82 ? 6.629 -5.676 -18.547 1 87.12 82 LYS A N 1
ATOM 641 C CA . LYS A 1 82 ? 7.375 -4.43 -18.734 1 87.12 82 LYS A CA 1
ATOM 642 C C . LYS A 1 82 ? 6.742 -3.566 -19.812 1 87.12 82 LYS A C 1
ATOM 644 O O . LYS A 1 82 ? 6.301 -4.078 -20.844 1 87.12 82 LYS A O 1
ATOM 649 N N . ARG A 1 83 ? 6.641 -2.232 -19.516 1 83.75 83 ARG A N 1
ATOM 650 C CA . ARG A 1 83 ? 6.094 -1.302 -20.5 1 83.75 83 ARG A CA 1
ATOM 651 C C . ARG A 1 83 ? 6.902 -0.007 -20.531 1 83.75 83 ARG A C 1
ATOM 653 O O . ARG A 1 83 ? 7.34 0.486 -19.484 1 83.75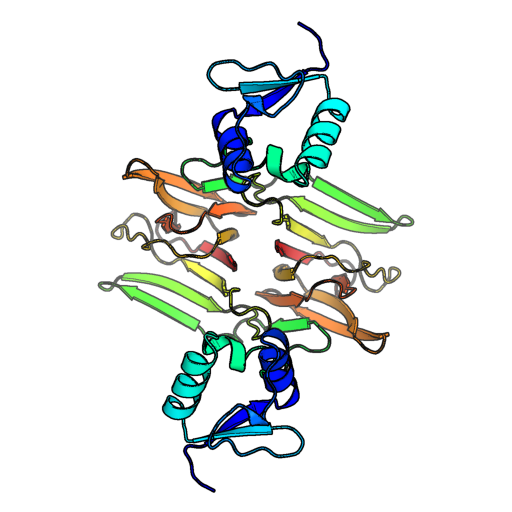 83 ARG A O 1
ATOM 660 N N . GLU A 1 84 ? 7.109 0.423 -21.734 1 90.31 84 GLU A N 1
ATOM 661 C CA . GLU A 1 84 ? 7.789 1.703 -21.922 1 90.31 84 GLU A CA 1
ATOM 662 C C . GLU A 1 84 ? 6.785 2.826 -22.172 1 90.31 84 GLU A C 1
ATOM 664 O O . GLU A 1 84 ? 5.793 2.637 -22.875 1 90.31 84 GLU A O 1
ATOM 669 N N . GLU A 1 85 ? 7 3.883 -21.5 1 85.31 85 GLU A N 1
ATOM 670 C CA . GLU A 1 85 ? 6.184 5.066 -21.734 1 85.31 85 GLU A CA 1
ATOM 671 C C . GLU A 1 85 ? 6.914 6.07 -22.641 1 85.31 85 GLU A C 1
ATOM 673 O O . GLU A 1 85 ? 7.812 6.777 -22.172 1 85.31 85 GLU A O 1
ATOM 678 N N . ILE A 1 86 ? 6.516 6.074 -23.859 1 87.19 86 ILE A N 1
ATOM 679 C CA . ILE A 1 86 ? 7.078 6.988 -24.844 1 87.19 86 ILE A CA 1
ATOM 680 C C . ILE A 1 86 ? 5.992 7.926 -25.359 1 87.19 86 ILE A C 1
ATOM 682 O O . ILE A 1 86 ? 4.934 7.477 -25.797 1 87.19 86 ILE A O 1
ATOM 686 N N . ARG A 1 87 ? 6.203 9.117 -25.141 1 79.81 87 ARG A N 1
ATOM 687 C CA . ARG A 1 87 ? 5.266 10.133 -25.625 1 79.81 87 ARG A CA 1
ATOM 688 C C . ARG A 1 87 ? 6 11.25 -26.359 1 79.81 87 ARG A C 1
ATOM 690 O O . ARG A 1 87 ? 6.93 11.844 -25.812 1 79.81 87 ARG A O 1
ATOM 697 N N . GLY A 1 88 ? 5.527 11.555 -27.609 1 84.62 88 GLY A N 1
ATOM 698 C CA . GLY A 1 88 ? 6.145 12.609 -28.391 1 84.62 88 GLY A CA 1
ATOM 699 C C . GLY A 1 88 ? 7.621 12.383 -28.656 1 84.62 88 GLY A C 1
ATOM 700 O O . GLY A 1 88 ? 8.422 13.312 -28.578 1 84.62 88 GLY A O 1
ATOM 701 N N . GLY A 1 89 ? 8.039 11.141 -28.688 1 87.44 89 GLY A N 1
ATOM 702 C CA . GLY A 1 89 ? 9.43 10.812 -28.969 1 87.44 89 GLY A CA 1
ATOM 703 C C . GLY A 1 89 ? 10.312 10.812 -27.734 1 87.44 89 GLY A C 1
ATOM 704 O O . GLY A 1 89 ? 11.508 10.539 -27.828 1 87.44 89 GLY A O 1
ATOM 705 N N . VAL A 1 90 ? 9.664 11.172 -26.656 1 88.88 90 VAL A N 1
ATOM 706 C CA . VAL A 1 90 ? 10.422 11.203 -25.406 1 88.88 90 VAL A CA 1
ATOM 707 C C . VAL A 1 90 ? 10.148 9.938 -24.609 1 88.88 90 VAL A C 1
ATOM 709 O O . VAL A 1 90 ? 8.992 9.539 -24.438 1 88.88 90 VAL A O 1
ATOM 712 N N . HIS A 1 91 ? 11.281 9.266 -24.219 1 91.62 91 HIS A N 1
ATOM 713 C CA . HIS A 1 91 ? 11.18 8.117 -23.328 1 91.62 91 HIS A CA 1
ATOM 714 C C . HIS A 1 91 ? 11.102 8.555 -21.875 1 91.62 91 HIS A C 1
ATOM 716 O O . HIS A 1 91 ? 12.117 8.938 -21.281 1 91.62 91 HIS A O 1
ATOM 722 N N . TYR A 1 92 ? 9.984 8.469 -21.25 1 88.75 92 TYR A N 1
ATOM 723 C CA . TYR A 1 92 ? 9.797 9.016 -19.906 1 88.75 92 TYR A CA 1
ATOM 724 C C . TYR A 1 92 ? 10.109 7.973 -18.844 1 88.75 92 TYR A C 1
ATOM 726 O O . TYR A 1 92 ? 10.977 8.18 -18 1 88.75 92 TYR A O 1
ATOM 734 N N . TYR A 1 93 ? 9.359 6.797 -19 1 89.88 93 TYR A N 1
ATOM 735 C CA . TYR A 1 93 ? 9.461 5.777 -17.953 1 89.88 93 TYR A CA 1
ATOM 736 C C . TYR A 1 93 ? 9.594 4.387 -18.578 1 89.88 93 TYR A C 1
ATOM 738 O O . TYR A 1 93 ? 9.117 4.148 -19.688 1 89.88 93 TYR A O 1
ATOM 746 N N . THR A 1 94 ? 10.281 3.521 -17.969 1 92.44 94 THR A N 1
ATOM 747 C CA . THR A 1 94 ? 10.07 2.082 -18.078 1 92.44 94 THR A CA 1
ATOM 748 C C . THR A 1 94 ? 9.406 1.54 -16.812 1 92.44 94 THR A C 1
ATOM 750 O O . THR A 1 94 ? 9.891 1.765 -15.703 1 92.44 94 THR A O 1
ATOM 753 N N . TYR A 1 95 ? 8.266 0.841 -16.984 1 89.06 95 TYR A N 1
ATOM 754 C CA . TYR A 1 95 ? 7.531 0.234 -15.883 1 89.06 95 TYR A CA 1
ATOM 755 C C . TYR A 1 95 ? 7.773 -1.27 -15.828 1 89.06 95 TYR A C 1
ATOM 757 O O . TYR A 1 95 ? 7.82 -1.936 -16.875 1 89.06 95 TYR A O 1
ATOM 765 N N . GLU A 1 96 ? 7.949 -1.712 -14.695 1 91.69 96 GLU A N 1
ATOM 766 C CA . GLU A 1 96 ? 7.918 -3.15 -14.453 1 91.69 96 GLU A CA 1
ATOM 767 C C . GLU A 1 96 ? 6.969 -3.492 -13.305 1 91.69 96 GLU A C 1
ATOM 769 O O . GLU A 1 96 ? 7.082 -2.93 -12.211 1 91.69 96 GLU A O 1
ATOM 774 N N . HIS A 1 97 ? 6.051 -4.41 -13.617 1 91.81 97 HIS A N 1
ATOM 775 C CA . HIS A 1 97 ? 5.121 -4.824 -12.57 1 91.81 97 HIS A CA 1
ATOM 776 C C . HIS A 1 97 ? 5.82 -5.691 -11.531 1 91.81 97 HIS A C 1
ATOM 778 O O . HIS A 1 97 ? 6.57 -6.605 -11.875 1 91.81 97 HIS A O 1
ATOM 784 N N . LEU A 1 98 ? 5.566 -5.375 -10.352 1 95.44 98 LEU A N 1
ATOM 785 C CA . LEU A 1 98 ? 5.949 -6.246 -9.242 1 95.44 98 LEU A CA 1
ATOM 786 C C . LEU A 1 98 ? 4.855 -7.266 -8.953 1 95.44 98 LEU A C 1
ATOM 788 O O . LEU A 1 98 ? 4.078 -7.621 -9.844 1 95.44 98 LEU A O 1
ATOM 792 N N . VAL A 1 99 ? 4.805 -7.871 -7.82 1 95.12 99 VAL A N 1
ATOM 793 C CA . VAL A 1 99 ? 3.834 -8.914 -7.504 1 95.12 99 VAL A CA 1
ATOM 794 C C . VAL A 1 99 ? 2.418 -8.391 -7.734 1 95.12 99 VAL A C 1
ATOM 796 O O . VAL A 1 99 ? 2.084 -7.281 -7.32 1 95.12 99 VAL A O 1
ATOM 799 N N . THR A 1 100 ? 1.648 -9.086 -8.492 1 89.81 100 THR A N 1
ATOM 800 C CA . THR A 1 100 ? 0.235 -8.867 -8.781 1 89.81 100 THR A CA 1
ATOM 801 C C . THR A 1 100 ? -0.595 -10.086 -8.375 1 89.81 100 THR A C 1
ATOM 803 O O . THR A 1 100 ? -0.155 -11.227 -8.531 1 89.81 100 THR A O 1
ATOM 806 N N . THR A 1 101 ? -1.761 -9.812 -7.863 1 89.75 101 THR A N 1
ATOM 807 C CA . THR A 1 101 ? -2.582 -10.938 -7.418 1 89.75 101 THR A CA 1
ATOM 808 C C . THR A 1 101 ? -4.062 -10.648 -7.664 1 89.75 101 THR A C 1
ATOM 810 O O . THR A 1 101 ? -4.504 -9.508 -7.559 1 89.75 101 THR A O 1
ATOM 813 N N . ASN A 1 102 ? -4.766 -11.664 -7.961 1 84.5 102 ASN A N 1
ATOM 814 C CA . ASN A 1 102 ? -6.211 -11.523 -8.109 1 84.5 102 ASN A CA 1
ATOM 815 C C . ASN A 1 102 ? -6.906 -11.398 -6.758 1 84.5 102 ASN A C 1
ATOM 817 O O . ASN A 1 102 ? -8.117 -11.156 -6.695 1 84.5 102 ASN A O 1
ATOM 821 N N . GLN A 1 103 ? -6.203 -11.492 -5.645 1 85.75 103 GLN A N 1
ATOM 822 C CA . GLN A 1 103 ? -6.758 -11.367 -4.301 1 85.75 103 GLN A CA 1
ATOM 823 C C . GLN A 1 103 ? -6.746 -9.914 -3.836 1 85.75 103 GLN A C 1
ATOM 825 O O . GLN A 1 103 ? -7.309 -9.594 -2.789 1 85.75 103 GLN A O 1
ATOM 830 N N . ASP A 1 104 ? -6.129 -9.039 -4.535 1 87.94 104 ASP A N 1
ATOM 831 C CA . ASP A 1 104 ? -6.172 -7.598 -4.332 1 87.94 104 ASP A CA 1
ATOM 832 C C . ASP A 1 104 ? -6.141 -6.852 -5.664 1 87.94 104 ASP A C 1
ATOM 834 O O . ASP A 1 104 ? -5.125 -6.254 -6.023 1 87.94 104 ASP A O 1
ATOM 838 N N . PRO A 1 105 ? -7.207 -6.797 -6.324 1 81 105 PRO A N 1
ATOM 839 C CA . PRO A 1 105 ? -7.254 -6.188 -7.656 1 81 105 PRO A CA 1
ATOM 840 C C . PRO A 1 105 ? -6.949 -4.688 -7.629 1 81 105 PRO A C 1
ATOM 842 O O . PRO A 1 105 ? -6.641 -4.102 -8.664 1 81 105 PRO A O 1
ATOM 845 N N . GLY A 1 106 ? -7.031 -4.059 -6.508 1 82.88 106 GLY A N 1
ATOM 846 C CA . GLY A 1 106 ? -6.754 -2.637 -6.387 1 82.88 106 GLY A CA 1
ATOM 847 C C . GLY A 1 106 ? -5.281 -2.326 -6.203 1 82.88 106 GLY A C 1
ATOM 848 O O . GLY A 1 106 ? -4.879 -1.16 -6.227 1 82.88 106 GLY A O 1
ATOM 849 N N . LEU A 1 107 ? -4.496 -3.385 -6.043 1 90 107 LEU A N 1
ATOM 850 C CA . LEU A 1 107 ? -3.059 -3.213 -5.867 1 90 107 LEU A CA 1
ATOM 851 C C . LEU A 1 107 ? -2.354 -3.133 -7.219 1 90 107 LEU A C 1
ATOM 853 O O . LEU A 1 107 ? -2.545 -3.998 -8.078 1 90 107 LEU A O 1
ATOM 857 N N . MET A 1 108 ? -1.642 -2.102 -7.414 1 90.69 108 MET A N 1
ATOM 858 C CA . MET A 1 108 ? -0.698 -1.981 -8.523 1 90.69 108 MET A CA 1
ATOM 859 C C . MET A 1 108 ? 0.68 -1.562 -8.023 1 90.69 108 MET A C 1
ATOM 861 O O . MET A 1 108 ? 0.895 -0.396 -7.684 1 90.69 108 MET A O 1
ATOM 865 N N . ALA A 1 109 ? 1.57 -2.555 -7.945 1 95.56 109 ALA A N 1
ATOM 866 C CA . ALA A 1 109 ? 2.945 -2.33 -7.508 1 95.56 109 ALA A CA 1
ATOM 867 C C . ALA A 1 109 ? 3.896 -2.283 -8.703 1 95.56 109 ALA A C 1
ATOM 869 O O . ALA A 1 109 ? 3.9 -3.189 -9.539 1 95.56 109 ALA A O 1
ATOM 870 N N . LEU A 1 110 ? 4.707 -1.182 -8.766 1 93.81 110 LEU A N 1
ATOM 871 C CA . LEU A 1 110 ? 5.535 -0.969 -9.945 1 93.81 110 LEU A CA 1
ATOM 872 C C . LEU A 1 110 ? 6.957 -0.575 -9.547 1 93.81 110 LEU A C 1
ATOM 874 O O . LEU A 1 110 ? 7.156 0.134 -8.562 1 93.81 110 LEU A O 1
ATOM 878 N N . ARG A 1 111 ? 7.859 -1.082 -10.281 1 96.75 111 ARG A N 1
ATOM 879 C CA . ARG A 1 111 ? 9.195 -0.487 -10.352 1 96.75 111 ARG A CA 1
ATOM 880 C C . ARG A 1 111 ? 9.336 0.391 -11.586 1 96.75 111 ARG A C 1
ATOM 882 O O . ARG A 1 111 ? 9.008 -0.031 -12.695 1 96.75 111 ARG A O 1
ATOM 889 N N . LEU A 1 112 ? 9.766 1.645 -11.422 1 9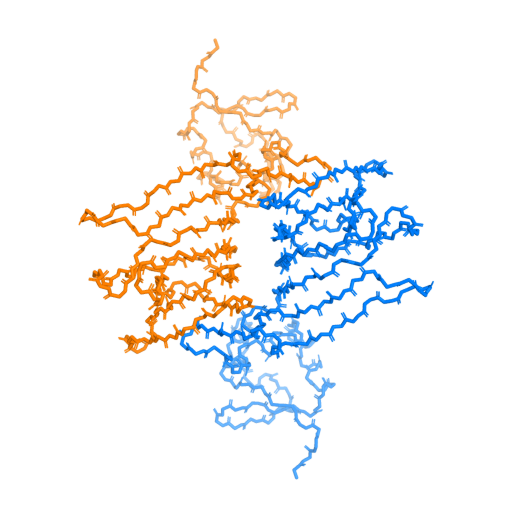5.44 112 LEU A N 1
ATOM 890 C CA . LEU A 1 112 ? 9.93 2.562 -12.547 1 95.44 112 LEU A CA 1
ATOM 891 C C . LEU A 1 112 ? 11.391 2.965 -12.711 1 95.44 112 LEU A C 1
ATOM 893 O O . LEU A 1 112 ? 12.055 3.32 -11.734 1 95.44 112 LEU A O 1
ATOM 897 N N . ASP A 1 113 ? 11.859 2.855 -13.883 1 95.88 113 ASP A N 1
ATOM 898 C CA . ASP A 1 113 ? 13.078 3.543 -14.297 1 95.88 113 ASP A CA 1
ATOM 899 C C . ASP A 1 113 ? 12.758 4.871 -14.977 1 95.88 113 ASP A C 1
ATOM 901 O O . ASP A 1 113 ? 12 4.91 -15.953 1 95.88 113 ASP A O 1
ATOM 905 N N . LEU A 1 114 ? 13.328 5.887 -14.445 1 96.19 114 LEU A N 1
ATOM 906 C CA . LEU A 1 114 ? 13.07 7.211 -14.992 1 96.19 114 LEU A CA 1
ATOM 907 C C . LEU A 1 114 ? 14.102 7.566 -16.062 1 96.19 114 LEU A C 1
ATOM 909 O O . LEU A 1 114 ? 15.305 7.406 -15.836 1 96.19 114 LEU A O 1
ATOM 913 N N . HIS A 1 115 ? 13.57 8.062 -17.156 1 94.62 115 HIS A N 1
ATOM 914 C CA . HIS A 1 115 ? 14.492 8.375 -18.234 1 94.62 115 HIS A CA 1
ATOM 915 C C . HIS A 1 115 ? 14.508 9.867 -18.547 1 94.62 115 HIS A C 1
ATOM 917 O O . HIS A 1 115 ? 15.492 10.383 -19.078 1 94.62 115 HIS A O 1
ATOM 923 N N . SER A 1 116 ? 13.453 10.555 -18.25 1 92.25 116 SER A N 1
ATOM 924 C CA . SER A 1 116 ? 13.344 11.977 -18.562 1 92.25 116 SER A CA 1
ATOM 925 C C . SER A 1 116 ? 13.859 12.844 -17.438 1 92.25 116 SER A C 1
ATOM 927 O O . SER A 1 116 ? 14.055 12.367 -16.312 1 92.25 116 SER A O 1
ATOM 929 N N . ASP A 1 117 ? 14.109 14.047 -17.797 1 92.69 117 ASP A N 1
ATOM 930 C CA . ASP A 1 117 ? 14.516 15.078 -16.844 1 92.69 117 ASP A CA 1
ATOM 931 C C . ASP A 1 117 ? 13.859 16.422 -17.172 1 92.69 117 ASP A C 1
ATOM 933 O O . ASP A 1 117 ? 12.805 16.453 -17.812 1 92.69 117 ASP A O 1
ATOM 937 N N . ASP A 1 118 ? 14.422 17.516 -16.594 1 88 118 ASP A N 1
ATOM 938 C CA . ASP A 1 118 ? 13.766 18.812 -16.703 1 88 118 ASP A CA 1
ATOM 939 C C . ASP A 1 118 ? 13.938 19.391 -18.109 1 88 118 ASP A C 1
ATOM 941 O O . ASP A 1 118 ? 13.391 20.438 -18.422 1 88 118 ASP A O 1
ATOM 945 N N . GLU A 1 119 ? 14.672 18.734 -18.938 1 89.12 119 GLU A N 1
ATOM 946 C CA . GLU A 1 119 ? 14.875 19.219 -20.312 1 89.12 119 GLU A CA 1
ATOM 947 C C . GLU A 1 119 ? 13.711 18.828 -21.219 1 89.12 119 GLU A C 1
ATOM 949 O O . GLU A 1 119 ? 13.523 19.422 -22.281 1 89.12 119 GLU A O 1
ATOM 954 N N . GLN A 1 120 ? 13.047 17.812 -20.844 1 87.38 120 GLN A N 1
ATOM 955 C CA . GLN A 1 120 ? 11.883 17.391 -21.609 1 87.38 120 GLN A CA 1
ATOM 956 C C . GLN A 1 120 ? 10.617 18.062 -21.109 1 87.38 120 GLN A C 1
ATOM 958 O O . GLN A 1 120 ? 10.57 18.547 -19.984 1 87.38 120 GLN A O 1
ATOM 963 N N . PRO A 1 121 ? 9.562 18.156 -21.906 1 86.94 121 PRO A N 1
ATOM 964 C CA . PRO A 1 121 ? 8.312 18.766 -21.469 1 86.94 121 PRO A CA 1
ATOM 965 C C . PRO A 1 121 ? 7.711 18.078 -20.25 1 86.94 121 PRO A C 1
ATOM 967 O O . PRO A 1 121 ? 7.789 16.859 -20.125 1 86.94 121 PRO A O 1
ATOM 970 N N . LEU A 1 122 ? 7.215 18.922 -19.375 1 87 122 LEU A N 1
ATOM 971 C CA . LEU A 1 122 ? 6.535 18.391 -18.188 1 87 122 LEU A CA 1
ATOM 972 C C . LEU A 1 122 ? 5.266 17.641 -18.594 1 87 122 LEU A C 1
ATOM 974 O O . LEU A 1 122 ? 4.449 18.156 -19.359 1 87 122 LEU A O 1
ATOM 978 N N . ARG A 1 123 ? 5.16 16.438 -18.078 1 84.56 123 ARG A N 1
ATOM 979 C CA . ARG A 1 123 ? 3.943 15.648 -18.281 1 84.56 123 ARG A CA 1
ATOM 980 C C . ARG A 1 123 ? 3.414 15.109 -16.953 1 84.56 123 ARG A C 1
ATOM 982 O O . ARG A 1 123 ? 3.973 14.164 -16.406 1 84.56 123 ARG A O 1
ATOM 989 N N . LEU A 1 124 ? 2.363 15.758 -16.516 1 88.94 124 LEU A N 1
ATOM 990 C CA . LEU A 1 124 ? 1.68 15.258 -15.328 1 88.94 124 LEU A CA 1
ATOM 991 C C . LEU A 1 124 ? 0.707 14.141 -15.695 1 88.94 124 LEU A C 1
ATOM 993 O O . LEU A 1 124 ? 0.053 14.195 -16.734 1 88.94 124 LEU A O 1
ATOM 997 N N . ASN A 1 125 ? 0.718 13.211 -14.781 1 82.81 125 ASN A N 1
ATOM 998 C CA . ASN A 1 125 ? -0.385 12.273 -14.953 1 82.81 125 ASN A CA 1
ATOM 999 C C . ASN A 1 125 ? -1.708 12.867 -14.484 1 82.81 125 ASN A C 1
ATOM 1001 O O . ASN A 1 125 ? -1.734 13.969 -13.93 1 82.81 125 ASN A O 1
ATOM 1005 N N . GLY A 1 126 ? -2.842 12.422 -14.938 1 79.69 126 GLY A N 1
ATOM 1006 C CA . GLY A 1 126 ? -4.145 12.953 -14.562 1 79.69 126 GLY A CA 1
ATOM 1007 C C . GLY A 1 126 ? -4.559 12.57 -13.156 1 79.69 126 GLY A C 1
ATOM 1008 O O . GLY A 1 126 ? -5.711 12.766 -12.766 1 79.69 126 GLY A O 1
ATOM 1009 N N . GLY A 1 127 ? -3.596 12.141 -12.383 1 78.88 127 GLY A N 1
ATOM 1010 C CA . GLY A 1 127 ? -4.012 11.508 -11.148 1 78.88 127 GLY A CA 1
ATOM 1011 C C . GLY A 1 127 ? -4.738 10.195 -11.359 1 78.88 127 GLY A C 1
ATOM 1012 O O . GLY A 1 127 ? -5.031 9.82 -12.5 1 78.88 127 GLY A O 1
ATOM 1013 N N . HIS A 1 128 ? -4.793 9.43 -10.297 1 76.62 128 HIS A N 1
ATOM 1014 C CA . HIS A 1 128 ? -5.527 8.164 -10.352 1 76.62 128 HIS A CA 1
ATOM 1015 C C . HIS A 1 128 ? -6.281 7.918 -9.047 1 76.62 128 HIS A C 1
ATOM 1017 O O . HIS A 1 128 ? -6.059 8.609 -8.047 1 76.62 128 HIS A O 1
ATOM 1023 N N . GLY A 1 129 ? -7.152 6.984 -9.102 1 83.38 129 GLY A N 1
ATOM 1024 C CA . GLY A 1 129 ? -8.094 6.75 -8.016 1 83.38 129 GLY A CA 1
ATOM 1025 C C . GLY A 1 129 ? -7.473 6.027 -6.832 1 83.38 129 GLY A C 1
ATOM 1026 O O . GLY A 1 129 ? -8.117 5.863 -5.793 1 83.38 129 GLY A O 1
ATOM 1027 N N . SER A 1 130 ? -6.297 5.648 -6.949 1 85.94 130 SER A N 1
ATOM 1028 C CA . SER A 1 130 ? -5.629 4.898 -5.891 1 85.94 130 SER A CA 1
ATOM 1029 C C . SER A 1 130 ? -4.766 5.812 -5.027 1 85.94 130 SER A C 1
ATOM 1031 O O . SER A 1 130 ? -4.371 6.895 -5.461 1 85.94 130 SER A O 1
ATOM 1033 N N . ARG A 1 131 ? -4.609 5.484 -3.773 1 93.38 131 ARG A N 1
ATOM 1034 C CA . ARG A 1 131 ? -3.504 6.035 -2.994 1 93.38 131 ARG A CA 1
ATOM 1035 C C . ARG A 1 131 ? -2.162 5.523 -3.508 1 93.38 131 ARG A C 1
ATOM 1037 O O . ARG A 1 131 ? -2.082 4.426 -4.059 1 93.38 131 ARG A O 1
ATOM 1044 N N . GLU A 1 132 ? -1.212 6.34 -3.342 1 95.94 132 GLU A N 1
ATOM 1045 C CA . GLU A 1 132 ? 0.095 5.938 -3.854 1 95.94 132 GLU A CA 1
ATOM 1046 C C . GLU A 1 132 ? 1.2 6.246 -2.848 1 95.94 132 GLU A C 1
ATOM 1048 O O . GLU A 1 132 ? 1.229 7.332 -2.262 1 95.94 132 GLU A O 1
ATOM 1053 N N . ILE A 1 133 ? 2.027 5.312 -2.566 1 97.38 133 ILE A N 1
ATOM 1054 C CA . ILE A 1 133 ? 3.277 5.531 -1.846 1 97.38 133 ILE A CA 1
ATOM 1055 C C . ILE A 1 133 ? 4.461 5.223 -2.762 1 97.38 133 ILE A C 1
ATOM 1057 O O . ILE A 1 133 ? 4.473 4.203 -3.453 1 97.38 133 ILE A O 1
ATOM 1061 N N . VAL A 1 134 ? 5.422 6.16 -2.83 1 98.44 134 VAL A N 1
ATOM 1062 C CA . VAL A 1 134 ? 6.594 6.02 -3.689 1 98.44 134 VAL A CA 1
ATOM 1063 C C . VAL A 1 134 ? 7.863 6.055 -2.842 1 98.44 134 VAL A C 1
ATOM 1065 O O . VAL A 1 134 ? 7.977 6.859 -1.917 1 98.44 134 VAL A O 1
ATOM 1068 N N . TYR A 1 135 ? 8.797 5.152 -3.066 1 98.62 135 TYR A N 1
ATOM 1069 C CA . TYR A 1 135 ? 10.109 5.078 -2.443 1 98.62 135 TYR A CA 1
ATOM 1070 C C . TYR A 1 135 ? 11.219 5.215 -3.482 1 98.62 135 TYR A C 1
ATOM 1072 O O . TYR A 1 135 ? 11.203 4.535 -4.508 1 98.62 135 TYR A O 1
ATOM 1080 N N . VAL A 1 136 ? 12.188 6.074 -3.242 1 98.62 136 VAL A N 1
ATOM 1081 C CA . VAL A 1 136 ? 13.297 6.254 -4.168 1 98.62 136 VAL A CA 1
ATOM 1082 C C . VAL A 1 136 ? 14.398 5.238 -3.859 1 98.62 136 VAL A C 1
ATOM 1084 O O . VAL A 1 136 ? 15.094 5.355 -2.846 1 98.62 136 VAL A O 1
ATOM 1087 N N . THR A 1 137 ? 14.555 4.352 -4.762 1 97.56 137 THR A N 1
ATOM 1088 C CA . THR A 1 137 ? 15.555 3.312 -4.551 1 97.56 137 THR A CA 1
ATOM 1089 C C . THR A 1 137 ? 16.922 3.762 -5.062 1 97.56 137 THR A C 1
ATOM 1091 O O . THR A 1 137 ? 17.953 3.291 -4.582 1 97.56 137 THR A O 1
ATOM 1094 N N . ARG A 1 138 ? 16.891 4.57 -6.055 1 97.06 138 ARG A N 1
ATOM 1095 C CA . ARG A 1 138 ? 18.156 5.02 -6.652 1 97.06 138 ARG A CA 1
ATOM 1096 C C . ARG A 1 138 ? 18 6.414 -7.254 1 97.06 138 ARG A C 1
ATOM 1098 O O . ARG A 1 138 ? 17 6.711 -7.902 1 97.06 138 ARG A O 1
ATOM 1105 N N . GLY A 1 139 ? 19.031 7.242 -7 1 97 139 GLY A N 1
ATOM 1106 C CA . GLY A 1 139 ? 19.156 8.508 -7.707 1 97 139 GLY A CA 1
ATOM 1107 C C . GLY A 1 139 ? 18.438 9.648 -7.016 1 97 139 GLY A C 1
ATOM 1108 O O . GLY A 1 139 ? 18.109 9.555 -5.828 1 97 139 GLY A O 1
ATOM 1109 N N . ALA A 1 140 ? 18.391 10.781 -7.738 1 97.94 140 ALA A N 1
ATOM 1110 C CA . ALA A 1 140 ? 17.672 11.984 -7.32 1 97.94 140 ALA A CA 1
ATOM 1111 C C . ALA A 1 140 ? 16.5 12.281 -8.25 1 97.94 140 ALA A C 1
ATOM 1113 O O . ALA A 1 140 ? 16.672 12.422 -9.461 1 97.94 140 ALA A O 1
ATOM 1114 N N . VAL A 1 141 ? 15.344 12.367 -7.66 1 98.06 141 VAL A N 1
ATOM 1115 C CA . VAL A 1 141 ? 14.109 12.398 -8.438 1 98.06 141 VAL A CA 1
ATOM 1116 C C . VAL A 1 141 ? 13.383 13.727 -8.203 1 98.06 141 VAL A C 1
ATOM 1118 O O . VAL A 1 141 ? 13.172 14.125 -7.051 1 98.06 141 VAL A O 1
ATOM 1121 N N . ARG A 1 142 ? 13.008 14.391 -9.203 1 97.69 142 ARG A N 1
ATOM 1122 C CA . ARG A 1 142 ? 12.141 15.555 -9.102 1 97.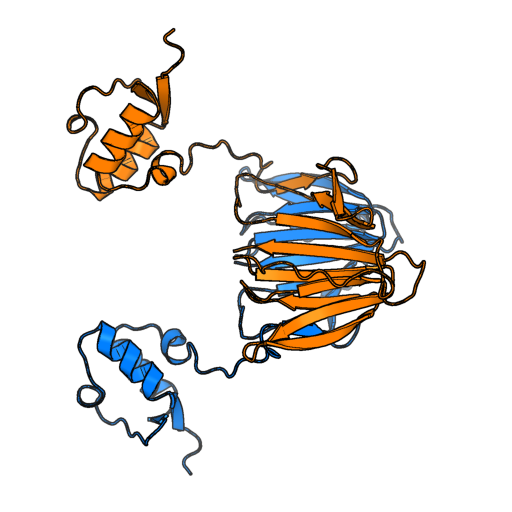69 142 ARG A CA 1
ATOM 1123 C C . ARG A 1 142 ? 10.672 15.148 -9.164 1 97.69 142 ARG A C 1
ATOM 1125 O O . ARG A 1 142 ? 10.242 14.484 -10.109 1 97.69 142 ARG A O 1
ATOM 1132 N N . VAL A 1 143 ? 9.922 15.492 -8.156 1 97.81 143 VAL A N 1
ATOM 1133 C CA . VAL A 1 143 ? 8.477 15.289 -8.172 1 97.81 143 VAL A CA 1
ATOM 1134 C C . VAL A 1 143 ? 7.762 16.625 -8.359 1 97.81 143 VAL A C 1
ATOM 1136 O O . VAL A 1 143 ? 8.164 17.641 -7.777 1 97.81 143 VAL A O 1
ATOM 1139 N N . ARG A 1 144 ? 6.816 16.609 -9.18 1 96.81 144 ARG A N 1
ATOM 1140 C CA . ARG A 1 144 ? 5.918 17.75 -9.367 1 96.81 144 ARG A CA 1
ATOM 1141 C C . ARG A 1 144 ? 4.461 17.328 -9.219 1 96.81 144 ARG A C 1
ATOM 1143 O O . ARG A 1 144 ? 4.078 16.234 -9.641 1 96.81 144 ARG A O 1
ATOM 1150 N N . TRP A 1 145 ? 3.666 18.109 -8.531 1 96.75 145 TRP A N 1
ATOM 1151 C CA . TRP A 1 145 ? 2.246 17.812 -8.375 1 96.75 145 TRP A CA 1
ATOM 1152 C C . TRP A 1 145 ? 1.421 19.109 -8.367 1 96.75 145 TRP A C 1
ATOM 1154 O O . TRP A 1 145 ? 1.967 20.203 -8.219 1 96.75 145 TRP A O 1
ATOM 1164 N N . VAL A 1 146 ? 0.134 18.922 -8.641 1 94.38 146 VAL A N 1
ATOM 1165 C CA . VAL A 1 146 ? -0.786 20.062 -8.672 1 94.38 146 VAL A CA 1
ATOM 1166 C C . VAL A 1 146 ? -1.691 20.031 -7.445 1 94.38 146 VAL A C 1
ATOM 1168 O O . VAL A 1 146 ? -2.352 19.016 -7.184 1 94.38 146 VAL A O 1
ATOM 1171 N N . GLY A 1 147 ? -1.661 21.125 -6.77 1 85.06 147 GLY A N 1
ATOM 1172 C CA . GLY A 1 147 ? -2.455 21.234 -5.559 1 85.06 147 GLY A CA 1
ATOM 1173 C C . GLY A 1 147 ? -3.895 21.625 -5.82 1 85.06 147 GLY A C 1
ATOM 1174 O O . GLY A 1 147 ? -4.312 21.75 -6.973 1 85.06 147 GLY A O 1
ATOM 1175 N N . ASP A 1 148 ? -4.594 21.781 -4.727 1 79.75 148 ASP A N 1
ATOM 1176 C CA 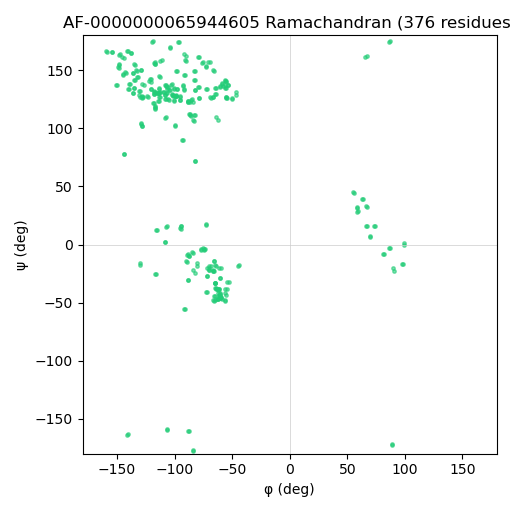. ASP A 1 148 ? -6.02 22.109 -4.766 1 79.75 148 ASP A CA 1
ATOM 1177 C C . ASP A 1 148 ? -6.262 23.438 -5.465 1 79.75 148 ASP A C 1
ATOM 1179 O O . ASP A 1 148 ? -7.312 23.641 -6.074 1 79.75 148 ASP A O 1
ATOM 1183 N N . ASN A 1 149 ? -5.301 24.359 -5.422 1 85.69 149 ASN A N 1
ATOM 1184 C CA . ASN A 1 149 ? -5.453 25.672 -6.039 1 85.69 149 ASN A CA 1
ATOM 1185 C C . ASN A 1 149 ? -4.867 25.688 -7.449 1 85.69 149 ASN A C 1
ATOM 1187 O O . ASN A 1 149 ? -4.531 26.766 -7.965 1 85.69 149 ASN A O 1
ATOM 1191 N N . ASP A 1 150 ? -4.617 24.547 -8.039 1 88 150 ASP A N 1
ATOM 1192 C CA . ASP A 1 150 ? -4.082 24.391 -9.391 1 88 150 ASP A CA 1
ATOM 1193 C C . ASP A 1 150 ? -2.652 24.922 -9.477 1 88 150 ASP A C 1
ATOM 1195 O O . ASP A 1 150 ? -2.203 25.344 -10.547 1 88 150 ASP A O 1
ATOM 1199 N N . GLU A 1 151 ? -2.064 25.094 -8.344 1 93.19 151 GLU A N 1
ATOM 1200 C CA . GLU A 1 151 ? -0.668 25.516 -8.297 1 93.19 151 GLU A CA 1
ATOM 1201 C C . GLU A 1 151 ? 0.272 24.328 -8.469 1 93.19 151 GLU A C 1
ATOM 1203 O O . GLU A 1 151 ? 0.049 23.266 -7.891 1 93.19 151 GLU A O 1
ATOM 1208 N N . LEU A 1 152 ? 1.227 24.594 -9.359 1 95 152 LEU A N 1
ATOM 1209 C CA . LEU A 1 152 ? 2.258 23.578 -9.547 1 95 152 LEU A CA 1
ATOM 1210 C C . LEU A 1 152 ? 3.287 23.641 -8.422 1 95 152 LEU A C 1
ATOM 1212 O O . LEU A 1 152 ? 3.828 24.703 -8.125 1 95 152 LEU A O 1
ATOM 1216 N N . LYS A 1 153 ? 3.482 22.562 -7.832 1 96.25 153 LYS A N 1
ATOM 1217 C CA . LYS A 1 153 ? 4.48 22.422 -6.777 1 96.25 153 LYS A CA 1
ATOM 1218 C C . LYS A 1 153 ? 5.559 21.406 -7.164 1 96.25 153 LYS A C 1
ATOM 1220 O O . LYS A 1 153 ? 5.34 20.578 -8.039 1 96.25 153 LYS A O 1
ATOM 1225 N N . GLU A 1 154 ? 6.73 21.562 -6.543 1 96 154 GLU A N 1
ATOM 1226 C CA . GLU A 1 154 ? 7.824 20.641 -6.863 1 96 154 GLU A CA 1
ATOM 1227 C C . GLU A 1 154 ? 8.719 20.406 -5.652 1 96 154 GLU A C 1
ATOM 1229 O O . GLU A 1 154 ? 8.758 21.219 -4.73 1 96 154 GLU A O 1
ATOM 1234 N N . ASP A 1 155 ? 9.383 19.281 -5.633 1 97.69 155 ASP A N 1
ATOM 1235 C CA . ASP A 1 155 ? 10.422 18.938 -4.668 1 97.69 155 ASP A CA 1
ATOM 1236 C C . ASP A 1 155 ? 11.398 17.922 -5.254 1 97.69 155 ASP A C 1
ATOM 1238 O O . ASP A 1 155 ? 11.18 17.406 -6.352 1 97.69 155 ASP A O 1
ATOM 1242 N N . VAL A 1 156 ? 12.492 17.797 -4.57 1 98.19 156 VAL A N 1
ATOM 1243 C CA . VAL A 1 156 ? 13.477 16.812 -4.988 1 98.19 156 VAL A CA 1
ATOM 1244 C C . VAL A 1 156 ? 13.578 15.703 -3.932 1 98.19 156 VAL A C 1
ATOM 1246 O O . VAL A 1 156 ? 13.734 15.992 -2.742 1 98.19 156 VAL A O 1
ATOM 1249 N N . LEU A 1 157 ? 13.438 14.484 -4.391 1 98.25 157 LEU A N 1
ATOM 1250 C CA . LEU A 1 157 ? 13.57 13.312 -3.539 1 98.25 157 LEU A CA 1
ATOM 1251 C C . LEU A 1 157 ? 14.906 12.609 -3.787 1 98.25 157 LEU A C 1
ATOM 1253 O O . LEU A 1 157 ? 15.281 12.367 -4.934 1 98.25 157 LEU A O 1
ATOM 1257 N N . ASN A 1 158 ? 15.562 12.289 -2.705 1 97.81 158 ASN A N 1
ATOM 1258 C CA . ASN A 1 158 ? 16.797 11.531 -2.805 1 97.81 158 ASN A CA 1
ATOM 1259 C C . ASN A 1 158 ? 16.594 10.07 -2.426 1 97.81 158 ASN A C 1
ATOM 1261 O O . ASN A 1 158 ? 15.531 9.695 -1.938 1 97.81 158 ASN A O 1
ATOM 1265 N N . GLU A 1 159 ? 17.656 9.273 -2.707 1 97.5 159 GLU A N 1
ATOM 1266 C CA . GLU A 1 159 ? 17.594 7.859 -2.352 1 97.5 159 GLU A CA 1
ATOM 1267 C C . GLU A 1 159 ? 17.172 7.672 -0.898 1 97.5 159 GLU A C 1
ATOM 1269 O O . GLU A 1 159 ? 17.75 8.281 0.006 1 97.5 159 GLU A O 1
ATOM 1274 N N . GLY A 1 160 ? 16.141 6.879 -0.715 1 97.12 160 GLY A N 1
ATOM 1275 C CA . GLY A 1 160 ? 15.672 6.613 0.636 1 97.12 160 GLY A CA 1
ATOM 1276 C C . GLY A 1 160 ? 14.492 7.477 1.038 1 97.12 160 GLY A C 1
ATOM 1277 O O . GLY A 1 160 ? 13.812 7.191 2.027 1 97.12 160 GLY A O 1
ATOM 1278 N N . ASP A 1 161 ? 14.234 8.594 0.287 1 98.31 161 ASP A N 1
ATOM 1279 C CA . ASP A 1 161 ? 13.055 9.414 0.547 1 98.31 161 ASP A CA 1
ATOM 1280 C C . ASP A 1 161 ? 11.781 8.703 0.089 1 98.31 161 ASP A C 1
ATOM 1282 O O . ASP A 1 161 ? 11.836 7.809 -0.763 1 98.31 161 ASP A O 1
ATOM 1286 N N . SER A 1 162 ? 10.664 9.008 0.704 1 98.44 162 SER A N 1
ATOM 1287 C CA . SER A 1 162 ? 9.375 8.453 0.327 1 98.44 162 SER A CA 1
ATOM 1288 C C . SER A 1 162 ? 8.297 9.539 0.27 1 98.44 162 SER A C 1
ATOM 1290 O O . SER A 1 162 ? 8.445 10.594 0.885 1 98.44 162 SER A O 1
ATOM 1292 N N . ILE A 1 163 ? 7.258 9.328 -0.511 1 98.44 163 ILE A N 1
ATOM 1293 C CA . ILE A 1 163 ? 6.184 10.297 -0.714 1 98.44 163 ILE A CA 1
ATOM 1294 C C . ILE A 1 163 ? 4.84 9.578 -0.753 1 98.44 163 ILE A C 1
ATOM 1296 O O . ILE A 1 163 ? 4.723 8.5 -1.333 1 98.44 163 ILE A O 1
ATOM 1300 N N . PHE A 1 164 ? 3.84 10.07 -0.058 1 98.19 164 PHE A N 1
ATOM 1301 C CA . PHE A 1 164 ? 2.445 9.656 -0.133 1 98.19 164 PHE A CA 1
ATOM 1302 C C . PHE A 1 164 ? 1.637 10.625 -0.987 1 98.19 164 PHE A C 1
ATOM 1304 O O . PHE A 1 164 ? 1.774 11.844 -0.852 1 98.19 164 PHE A O 1
ATOM 1311 N N . ILE A 1 165 ? 0.825 10.117 -1.882 1 96.88 165 ILE A N 1
ATOM 1312 C CA . ILE A 1 165 ? 0.014 10.93 -2.781 1 96.88 165 ILE A CA 1
ATOM 1313 C C . ILE A 1 165 ? -1.447 10.492 -2.695 1 96.88 165 ILE A C 1
ATOM 1315 O O . ILE A 1 165 ? -1.761 9.312 -2.881 1 96.88 165 ILE A O 1
ATOM 1319 N N . LEU A 1 166 ? -2.291 11.391 -2.461 1 94.44 166 LEU A N 1
ATOM 1320 C CA . LEU A 1 166 ? -3.729 11.148 -2.4 1 94.44 166 LEU A CA 1
ATOM 1321 C C . LEU A 1 166 ? -4.285 10.828 -3.783 1 94.44 166 LEU A C 1
ATOM 1323 O O . LEU A 1 166 ? -3.703 11.227 -4.797 1 94.44 166 LEU A O 1
ATOM 1327 N N . PRO A 1 167 ? -5.41 10.156 -3.76 1 89.88 167 PRO A N 1
ATOM 1328 C CA . PRO A 1 167 ? -6.074 9.938 -5.047 1 89.88 167 PRO A CA 1
ATOM 1329 C C . PRO A 1 167 ? -6.348 11.242 -5.797 1 89.88 167 PRO A C 1
ATOM 1331 O O . PRO A 1 167 ? -6.648 12.266 -5.18 1 89.88 167 PRO A O 1
ATOM 1334 N N . ASN A 1 168 ? -6.137 11.172 -7.086 1 88.5 168 ASN A N 1
ATOM 1335 C CA . ASN A 1 168 ? -6.551 12.195 -8.031 1 88.5 168 ASN A CA 1
ATOM 1336 C C . ASN A 1 168 ? -5.66 13.438 -7.941 1 88.5 168 ASN A C 1
ATOM 1338 O O . ASN A 1 168 ? -6.051 14.523 -8.375 1 88.5 168 ASN A O 1
ATOM 1342 N N . VAL A 1 169 ? -4.543 13.383 -7.359 1 93.12 169 VAL A N 1
ATOM 1343 C CA . VAL A 1 169 ? -3.545 14.453 -7.395 1 93.12 169 VAL A CA 1
ATOM 1344 C C . VAL A 1 169 ? -2.662 14.289 -8.625 1 93.12 169 VAL A C 1
ATOM 1346 O O . VAL A 1 169 ? -1.853 13.359 -8.703 1 93.12 169 VAL A O 1
ATOM 1349 N N . PRO A 1 170 ? -2.766 15.164 -9.57 1 94.12 170 PRO A N 1
ATOM 1350 C CA . PRO A 1 170 ? -1.854 15.07 -10.719 1 94.12 170 PRO A CA 1
ATOM 1351 C C . PRO A 1 170 ? -0.387 15.203 -10.312 1 94.12 170 PRO A C 1
ATOM 1353 O O . PRO A 1 170 ? -0.041 16.062 -9.508 1 94.12 170 PRO A O 1
ATOM 1356 N N . HIS A 1 171 ? 0.512 14.344 -10.859 1 96 171 HIS A N 1
ATOM 1357 C CA . HIS A 1 171 ? 1.911 14.367 -10.445 1 96 171 HIS A CA 1
ATOM 1358 C C . HIS A 1 171 ? 2.809 13.734 -11.508 1 96 171 HIS A C 1
ATOM 1360 O O . HIS A 1 171 ? 2.318 13.102 -12.445 1 96 171 HIS A O 1
ATOM 1366 N N . SER A 1 172 ? 4.059 13.953 -11.383 1 94.75 172 SER A N 1
ATOM 1367 C CA . SER A 1 172 ? 5.086 13.383 -12.25 1 94.75 172 SER A CA 1
ATOM 1368 C C . SER A 1 172 ? 6.391 13.164 -11.484 1 94.75 172 SER A C 1
ATOM 1370 O O . SER A 1 172 ? 6.652 13.836 -10.484 1 94.75 172 SER A O 1
ATOM 1372 N N . PHE A 1 173 ? 7.129 12.195 -11.953 1 96.19 173 PHE A N 1
ATOM 1373 C CA . PHE A 1 173 ? 8.477 11.93 -11.469 1 96.19 173 PHE A CA 1
ATOM 1374 C C . PHE A 1 173 ? 9.484 11.977 -12.609 1 96.19 173 PHE A C 1
ATOM 1376 O O . PHE A 1 173 ? 9.297 11.312 -13.633 1 96.19 173 PHE A O 1
ATOM 1383 N N . THR A 1 174 ? 10.492 12.742 -12.469 1 95.94 174 THR A N 1
ATOM 1384 C CA . THR A 1 174 ? 11.578 12.805 -13.445 1 95.94 174 THR A CA 1
ATOM 1385 C C . THR A 1 174 ? 12.938 12.852 -12.742 1 95.94 174 THR A C 1
ATOM 1387 O O . THR A 1 174 ? 13.008 13.031 -11.523 1 95.94 174 THR A O 1
ATOM 1390 N N . ASN A 1 175 ? 14.008 12.578 -13.555 1 96.81 175 ASN A N 1
ATOM 1391 C CA . ASN A 1 175 ? 15.344 12.758 -13 1 96.81 175 ASN A CA 1
ATOM 1392 C C . ASN A 1 175 ? 15.617 14.219 -12.641 1 96.81 175 ASN A C 1
ATOM 1394 O O . ASN A 1 175 ? 15.297 15.117 -13.414 1 96.81 175 ASN A O 1
ATOM 1398 N N . HIS A 1 176 ? 16.172 14.391 -11.469 1 95.69 176 HIS A N 1
ATOM 1399 C CA . HIS A 1 176 ? 16.547 15.742 -11.07 1 95.69 176 HIS A CA 1
ATOM 1400 C C . HIS A 1 176 ? 17.75 16.234 -11.852 1 95.69 176 HIS A C 1
ATOM 1402 O O . HIS A 1 176 ? 17.844 17.422 -12.188 1 95.69 176 HIS A O 1
ATOM 1408 N N . VAL A 1 177 ? 18.703 15.297 -12.023 1 92.38 177 VAL A N 1
ATOM 1409 C CA . VAL A 1 177 ? 19.938 15.625 -12.734 1 92.38 177 VAL A CA 1
ATOM 1410 C C . VAL A 1 177 ? 19.875 15.07 -14.148 1 92.38 177 VAL A C 1
ATOM 1412 O O . VAL A 1 177 ? 19.578 13.891 -14.352 1 92.38 177 VAL A O 1
ATOM 1415 N N . GLY A 1 178 ? 20.156 15.922 -15.078 1 89.12 178 GLY A N 1
ATOM 1416 C CA . GLY A 1 178 ? 20.172 15.516 -16.469 1 89.12 178 GLY A CA 1
ATOM 1417 C C . GLY A 1 178 ? 21.109 14.359 -16.75 1 89.12 178 GLY A C 1
ATOM 1418 O O . GLY A 1 178 ? 22.234 14.336 -16.25 1 89.12 178 GLY A O 1
ATOM 1419 N N . GLY A 1 179 ? 20.609 13.344 -17.547 1 85.44 179 GLY A N 1
ATOM 1420 C CA . GLY A 1 179 ? 21.438 12.211 -17.938 1 85.44 179 GLY A CA 1
ATOM 1421 C C . GLY A 1 179 ? 21.531 11.141 -16.859 1 85.44 179 GLY A C 1
ATOM 1422 O O . GLY A 1 179 ? 22.094 10.07 -17.094 1 85.44 179 GLY A O 1
ATOM 1423 N N . ALA A 1 180 ? 21.016 11.461 -15.719 1 89.75 180 ALA A N 1
ATOM 1424 C CA . ALA A 1 180 ? 21.062 10.492 -14.625 1 89.75 180 ALA A CA 1
ATOM 1425 C C . ALA A 1 180 ? 19.953 9.445 -14.789 1 89.75 180 ALA A C 1
ATOM 1427 O O . ALA A 1 180 ? 19.094 9.578 -15.648 1 89.75 180 ALA A O 1
ATOM 1428 N N . LYS A 1 181 ? 20.141 8.344 -14.102 1 92 181 LYS A N 1
ATOM 1429 C CA . LYS A 1 181 ? 19.109 7.297 -14.023 1 92 181 LYS A CA 1
ATOM 1430 C C . LYS A 1 181 ? 18.641 7.098 -12.586 1 92 181 LYS A C 1
ATOM 1432 O O . LYS A 1 181 ? 19.469 6.914 -11.68 1 92 181 LYS A O 1
ATOM 1437 N N . SER A 1 182 ? 17.375 7.285 -12.453 1 97.44 182 SER A N 1
ATOM 1438 C CA . SER A 1 182 ? 16.781 7.062 -11.141 1 97.44 182 SER A CA 1
ATOM 1439 C C . SER A 1 182 ? 15.766 5.926 -11.172 1 97.44 182 SER A C 1
ATOM 1441 O O . SER A 1 182 ? 15.266 5.566 -12.242 1 97.44 182 SER A O 1
ATOM 1443 N N . GLU A 1 183 ? 15.578 5.328 -10.016 1 97.69 183 GLU A N 1
ATOM 1444 C CA . GLU A 1 183 ? 14.633 4.234 -9.844 1 97.69 183 GLU A CA 1
ATOM 1445 C C . GLU A 1 183 ? 13.719 4.477 -8.641 1 97.69 183 GLU A C 1
ATOM 1447 O O . GLU A 1 183 ? 14.18 4.91 -7.582 1 97.69 183 GLU A O 1
ATOM 1452 N N . ILE A 1 184 ? 12.445 4.277 -8.906 1 98.38 184 ILE A N 1
ATOM 1453 C CA . ILE A 1 184 ? 11.508 4.395 -7.805 1 98.38 184 ILE A CA 1
ATOM 1454 C C . ILE A 1 184 ? 10.609 3.16 -7.754 1 98.38 184 ILE A C 1
ATOM 1456 O O . ILE A 1 184 ? 10.406 2.492 -8.766 1 98.38 184 ILE A O 1
ATOM 1460 N N . ILE A 1 185 ? 10.156 2.805 -6.559 1 98.44 185 ILE A N 1
ATOM 1461 C CA . ILE A 1 185 ? 9.086 1.845 -6.34 1 98.44 185 ILE A CA 1
ATOM 1462 C C . ILE A 1 185 ? 7.781 2.588 -6.051 1 98.44 185 ILE A C 1
ATOM 1464 O O . ILE A 1 185 ? 7.734 3.459 -5.18 1 98.44 185 ILE A O 1
ATOM 1468 N N . ALA A 1 186 ? 6.77 2.322 -6.828 1 97.56 186 ALA A N 1
ATOM 1469 C CA . ALA A 1 186 ? 5.461 2.949 -6.66 1 97.56 186 ALA A CA 1
ATOM 1470 C C . ALA A 1 186 ? 4.395 1.911 -6.328 1 97.56 186 ALA A C 1
ATOM 1472 O O . ALA A 1 186 ? 4.141 0.997 -7.117 1 97.56 186 ALA A O 1
ATOM 1473 N N . ILE A 1 187 ? 3.814 2.027 -5.168 1 97.25 187 ILE A N 1
ATOM 1474 C CA . ILE A 1 187 ? 2.752 1.127 -4.734 1 97.25 187 ILE A CA 1
ATOM 1475 C C . ILE A 1 187 ? 1.414 1.862 -4.746 1 97.25 187 ILE A C 1
ATOM 1477 O O . ILE A 1 187 ? 1.194 2.777 -3.951 1 97.25 187 ILE A O 1
ATOM 1481 N N . ASN A 1 188 ? 0.554 1.497 -5.695 1 92.94 188 ASN A N 1
ATOM 1482 C CA . ASN A 1 188 ? -0.807 2.018 -5.781 1 92.94 188 ASN A CA 1
ATOM 1483 C C . ASN A 1 188 ? -1.816 1.05 -5.168 1 92.94 188 ASN A C 1
ATOM 1485 O O . ASN A 1 188 ? -1.768 -0.153 -5.43 1 92.94 188 ASN A O 1
ATOM 1489 N N . TYR A 1 189 ? -2.615 1.526 -4.289 1 91.19 189 TYR A N 1
ATOM 1490 C CA . TYR A 1 189 ? -3.564 0.652 -3.609 1 91.19 189 TYR A CA 1
ATOM 1491 C C . TYR A 1 189 ? -4.848 1.399 -3.271 1 91.19 189 TYR A C 1
ATOM 1493 O O . TYR A 1 189 ? -4.867 2.633 -3.24 1 91.19 189 TYR A O 1
ATOM 1501 N N . GLY A 1 190 ? -5.941 0.64 -2.949 1 83.12 190 GLY A N 1
ATOM 1502 C CA . GLY A 1 190 ? -7.23 1.202 -2.578 1 83.12 190 GLY A CA 1
ATOM 1503 C C . GLY A 1 190 ? -8.211 1.265 -3.736 1 83.12 190 GLY A C 1
ATOM 1504 O O . GLY A 1 190 ? -7.832 1.043 -4.887 1 83.12 190 GLY A O 1
ATOM 1505 N N . MET B 1 1 ? -9.453 27.5 32.219 1 34.62 1 MET B N 1
ATOM 1506 C CA . MET B 1 1 ? -9.93 26.703 31.094 1 34.62 1 MET B CA 1
ATOM 1507 C C . MET B 1 1 ? -9.867 25.219 31.406 1 34.62 1 MET B C 1
ATOM 1509 O O . MET B 1 1 ? -8.805 24.688 31.75 1 34.62 1 MET B O 1
ATOM 1513 N N . ASP B 1 2 ? -10.953 24.484 31.75 1 45.78 2 ASP B N 1
ATOM 1514 C CA . ASP B 1 2 ? -11.016 23.172 32.344 1 45.78 2 ASP B CA 1
ATOM 1515 C C . ASP B 1 2 ? -10.383 22.109 31.438 1 45.78 2 ASP B C 1
ATOM 1517 O O . ASP B 1 2 ? -10.711 22.047 30.25 1 45.78 2 ASP B O 1
ATOM 1521 N N . VAL B 1 3 ? -9.273 21.641 31.781 1 52.09 3 VAL B N 1
ATOM 1522 C CA . VAL B 1 3 ? -8.227 20.812 31.203 1 52.09 3 VAL B CA 1
ATOM 1523 C C . VAL B 1 3 ? -8.859 19.609 30.484 1 52.09 3 VAL B C 1
ATOM 1525 O O . VAL B 1 3 ? -8.18 18.875 29.766 1 52.09 3 VAL B O 1
ATOM 1528 N N . ARG B 1 4 ? -10.148 19.312 30.828 1 61 4 ARG B N 1
ATOM 1529 C CA . ARG B 1 4 ? -10.656 18.016 30.391 1 61 4 ARG B CA 1
ATOM 1530 C C . ARG B 1 4 ? -11.648 18.172 29.25 1 61 4 ARG B C 1
ATOM 1532 O O . ARG B 1 4 ? -12.414 17.25 28.953 1 61 4 ARG B O 1
ATOM 1539 N N . THR B 1 5 ? -11.727 19.328 28.562 1 75.12 5 THR B N 1
ATOM 1540 C CA . THR B 1 5 ? -12.742 19.516 27.531 1 75.12 5 THR B CA 1
ATOM 1541 C C . THR B 1 5 ? -12.227 19.031 26.172 1 75.12 5 THR B C 1
ATOM 1543 O O . THR B 1 5 ? -11.117 19.359 25.766 1 75.12 5 THR B O 1
ATOM 1546 N N . LEU B 1 6 ? -12.953 18.109 25.562 1 81.69 6 LEU B N 1
ATOM 1547 C CA . LEU B 1 6 ? -12.711 17.609 24.219 1 81.69 6 LEU B CA 1
ATOM 1548 C C . LEU B 1 6 ? -13.562 18.359 23.203 1 81.69 6 LEU B C 1
ATOM 1550 O O . LEU B 1 6 ? -14.742 18.641 23.453 1 81.69 6 LEU B O 1
ATOM 1554 N N . ALA B 1 7 ? -12.906 18.875 22.188 1 83.56 7 ALA B N 1
ATOM 1555 C CA . ALA B 1 7 ? -13.633 19.609 21.156 1 83.56 7 ALA B CA 1
ATOM 1556 C C . ALA B 1 7 ? -13.742 18.781 19.875 1 83.56 7 ALA B C 1
ATOM 1558 O O . ALA B 1 7 ? -12.797 18.094 19.5 1 83.56 7 ALA B O 1
ATOM 1559 N N . VAL B 1 8 ? -14.945 18.781 19.312 1 84.44 8 VAL B N 1
ATOM 1560 C CA . VAL B 1 8 ? -15.234 18.156 18.016 1 84.44 8 VAL B CA 1
ATOM 1561 C C . VAL B 1 8 ? -15.797 19.203 17.062 1 84.44 8 VAL B C 1
ATOM 1563 O O . VAL B 1 8 ? -16.531 20.109 17.469 1 84.44 8 VAL B O 1
ATOM 1566 N N . GLY B 1 9 ? -15.391 19.125 15.859 1 84.5 9 GLY B N 1
ATOM 1567 C CA . GLY B 1 9 ? -15.93 20.062 14.883 1 84.5 9 GLY B CA 1
ATOM 1568 C C . GLY B 1 9 ? -17.438 20.047 14.812 1 84.5 9 GLY B C 1
ATOM 1569 O O . GLY B 1 9 ? -18.047 18.984 14.695 1 84.5 9 GLY B O 1
ATOM 1570 N N . LYS B 1 10 ? -18.016 21.219 14.961 1 87.25 10 LYS B N 1
ATOM 1571 C CA . LYS B 1 10 ? -19.469 21.375 15.016 1 87.25 10 LYS B CA 1
ATOM 1572 C C . LYS B 1 10 ? -20.109 20.875 13.719 1 87.25 10 LYS B C 1
ATOM 1574 O O . LYS B 1 10 ? -21.094 20.125 13.758 1 87.25 10 LYS B O 1
ATOM 1579 N N . ALA B 1 11 ? -19.5 21.297 12.609 1 84.44 11 ALA B N 1
ATOM 1580 C CA . ALA B 1 11 ? -20.062 20.891 11.32 1 84.44 11 ALA B CA 1
ATOM 1581 C C . ALA B 1 11 ? -20.031 19.375 11.172 1 84.44 11 ALA B C 1
ATOM 1583 O O . ALA B 1 11 ? -20.984 18.766 10.672 1 84.44 11 ALA B O 1
ATOM 1584 N N . HIS B 1 12 ? -18.984 18.812 11.641 1 84.19 12 HIS B N 1
ATOM 1585 C CA . HIS B 1 12 ? -18.844 17.359 11.562 1 84.19 12 HIS B CA 1
ATOM 1586 C C . HIS B 1 12 ? -19.875 16.656 12.438 1 84.19 12 HIS B C 1
ATOM 1588 O O . HIS B 1 12 ? -20.531 15.719 11.992 1 84.19 12 HIS B O 1
ATOM 1594 N N . LEU B 1 13 ? -20 17.109 13.68 1 86.12 13 LEU B N 1
ATOM 1595 C CA . LEU B 1 13 ? -20.984 16.5 14.586 1 86.12 13 LEU B CA 1
ATOM 1596 C C . LEU B 1 13 ? -22.391 16.672 14.055 1 86.12 13 LEU B C 1
ATOM 1598 O O . LEU B 1 13 ? -23.203 15.75 14.117 1 86.12 13 LEU B O 1
ATOM 1602 N N . GLU B 1 14 ? -22.641 17.844 13.477 1 88.12 14 GLU B N 1
ATOM 1603 C CA . GLU B 1 14 ? -23.953 18.094 12.914 1 88.12 14 GLU B CA 1
ATOM 1604 C C . GLU B 1 14 ? -24.25 17.156 11.75 1 88.12 14 GLU B C 1
ATOM 1606 O O . GLU B 1 14 ? -25.375 16.672 11.609 1 88.12 14 GLU B O 1
ATOM 1611 N N . ALA B 1 15 ? -23.266 16.891 11 1 83.31 15 ALA B N 1
ATOM 1612 C CA . ALA B 1 15 ? -23.406 15.953 9.891 1 83.31 15 ALA B CA 1
ATOM 1613 C C . ALA B 1 15 ? -23.703 14.539 10.406 1 83.31 15 ALA B C 1
ATOM 1615 O O . ALA B 1 15 ? -24.562 13.844 9.867 1 83.31 15 ALA B O 1
ATOM 1616 N N . LEU B 1 16 ? -23.031 14.148 11.352 1 81.19 16 LEU B N 1
ATOM 1617 C CA . LEU B 1 16 ? -23.266 12.844 11.961 1 81.19 16 LEU B CA 1
ATOM 1618 C C . LEU B 1 16 ? -24.688 12.75 12.516 1 81.19 16 LEU B C 1
ATOM 1620 O O . LEU B 1 16 ? -25.375 11.75 12.312 1 81.19 16 LEU B O 1
ATOM 1624 N N . LEU B 1 17 ? -25.125 13.805 13.211 1 82.75 17 LEU B N 1
ATOM 1625 C CA . LEU B 1 17 ? -26.453 13.852 13.82 1 82.75 17 LEU B CA 1
ATOM 1626 C C . LEU B 1 17 ? -27.547 13.828 12.75 1 82.75 17 LEU B C 1
ATOM 1628 O O . LEU B 1 17 ? -28.562 13.164 12.922 1 82.75 17 LEU B O 1
ATOM 1632 N N . ALA B 1 18 ? -27.188 14.438 11.648 1 80.69 18 ALA B N 1
ATOM 1633 C CA . ALA B 1 18 ? -28.156 14.508 10.555 1 80.69 18 ALA B CA 1
ATOM 1634 C C . ALA B 1 18 ? -28.469 13.117 10 1 80.69 18 ALA B C 1
ATOM 1636 O O . ALA B 1 18 ? -29.609 12.836 9.617 1 80.69 18 ALA B O 1
ATOM 1637 N N . THR B 1 19 ? -27.516 12.281 10.023 1 73.56 19 THR B N 1
ATOM 1638 C CA . THR B 1 19 ? -27.719 10.922 9.523 1 73.56 19 THR B CA 1
ATOM 1639 C C . THR B 1 19 ? -28.703 10.164 10.398 1 73.56 19 THR B C 1
ATOM 1641 O O . THR B 1 19 ? -29.266 9.148 9.977 1 73.56 19 THR B O 1
ATOM 1644 N N . ARG B 1 20 ? -28.938 10.711 11.508 1 72.25 20 ARG B N 1
ATOM 1645 C CA . ARG B 1 20 ? -29.875 10.102 12.445 1 72.25 20 ARG B CA 1
ATOM 1646 C C . ARG B 1 20 ? -31.094 10.992 12.672 1 72.25 20 ARG B C 1
ATOM 1648 O O . ARG B 1 20 ? -31.828 10.82 13.648 1 72.25 20 ARG B O 1
ATOM 1655 N N . LYS B 1 21 ? -31.188 12.016 11.773 1 78.69 21 LYS B N 1
ATOM 1656 C CA . LYS B 1 21 ? -32.281 12.984 11.844 1 78.69 21 LYS B CA 1
ATOM 1657 C C . LYS B 1 21 ? -32.312 13.695 13.188 1 78.69 21 LYS B C 1
ATOM 1659 O O . LYS B 1 21 ? -33.375 13.93 13.758 1 78.69 21 LYS B O 1
ATOM 1664 N N . MET B 1 22 ? -31.141 13.875 13.75 1 80.62 22 MET B N 1
ATOM 1665 C CA . MET B 1 22 ? -30.984 14.594 15.016 1 80.62 22 MET B CA 1
ATOM 1666 C C . MET B 1 22 ? -30.234 15.906 14.797 1 80.62 22 MET B C 1
ATOM 1668 O O . MET B 1 22 ? -29.688 16.141 13.727 1 80.62 22 MET B O 1
ATOM 1672 N N . THR B 1 23 ? -30.406 16.875 15.742 1 85.5 23 THR B N 1
ATOM 1673 C CA . THR B 1 23 ? -29.656 18.109 15.82 1 85.5 23 THR B CA 1
ATOM 1674 C C . THR B 1 23 ? -28.891 18.203 17.141 1 85.5 23 THR B C 1
ATOM 1676 O O . THR B 1 23 ? -29.047 17.344 18.016 1 85.5 23 THR B O 1
ATOM 1679 N N . LEU B 1 24 ? -28.078 19.297 17.25 1 90.12 24 LEU B N 1
ATOM 1680 C CA . LEU B 1 24 ? -27.297 19.5 18.469 1 90.12 24 LEU B CA 1
ATOM 1681 C C . LEU B 1 24 ? -28.219 19.656 19.672 1 90.12 24 LEU B C 1
ATOM 1683 O O . LEU B 1 24 ? -27.828 19.359 20.797 1 90.12 24 LEU B O 1
ATOM 1687 N N . GLU B 1 25 ? -29.406 19.984 19.406 1 86 25 GLU B N 1
ATOM 1688 C CA . GLU B 1 25 ? -30.375 20.203 20.484 1 86 25 GLU B CA 1
ATOM 1689 C C . GLU B 1 25 ? -30.75 18.891 21.172 1 86 25 GLU B C 1
ATOM 1691 O O . GLU B 1 25 ? -31.203 18.891 22.312 1 86 25 GLU B O 1
ATOM 1696 N N . HIS B 1 26 ? -30.562 17.844 20.5 1 84.88 26 HIS B N 1
ATOM 1697 C CA . HIS B 1 26 ? -30.906 16.531 21.047 1 84.88 26 HIS B CA 1
ATOM 1698 C C . HIS B 1 26 ? -29.812 16.047 21.984 1 84.88 26 HIS B C 1
ATOM 1700 O O . HIS B 1 26 ? -29.984 15.039 22.688 1 84.88 26 HIS B O 1
ATOM 1706 N N . LEU B 1 27 ? -28.688 16.641 21.844 1 85.88 27 LEU B N 1
ATOM 1707 C CA . LEU B 1 27 ? -27.609 16.266 22.75 1 85.88 27 LEU B CA 1
ATOM 1708 C C . LEU B 1 27 ? -27.703 17.031 24.062 1 85.88 27 LEU B C 1
ATOM 1710 O O . LEU B 1 27 ? -27.891 18.25 24.062 1 85.88 27 LEU B O 1
ATOM 1714 N N . GLN B 1 28 ? -27.781 16.281 25.172 1 78.31 28 GLN B N 1
ATOM 1715 C CA . GLN B 1 28 ? -27.875 16.891 26.5 1 78.31 28 GLN B CA 1
ATOM 1716 C C . GLN B 1 28 ? -26.5 17.344 26.984 1 78.31 28 GLN B C 1
ATOM 1718 O O . GLN B 1 28 ? -25.5 16.656 26.781 1 78.31 28 GLN B O 1
ATOM 1723 N N . ASP B 1 29 ? -26.391 18.547 27.547 1 81.19 29 ASP B N 1
ATOM 1724 C CA . ASP B 1 29 ? -25.25 19.062 28.297 1 81.19 29 ASP B CA 1
ATOM 1725 C C . ASP B 1 29 ? -24.031 19.25 27.406 1 81.19 29 ASP B C 1
ATOM 1727 O O . ASP B 1 29 ? -22.906 18.953 27.797 1 81.19 29 ASP B O 1
ATOM 1731 N N . VAL B 1 30 ? -24.297 19.594 26.141 1 87.25 30 VAL B N 1
ATOM 1732 C CA . VAL B 1 30 ? -23.141 19.875 25.281 1 87.25 30 VAL B CA 1
ATOM 1733 C C . VAL B 1 30 ? -23.047 21.375 25 1 87.25 30 VAL B C 1
ATOM 1735 O O . VAL B 1 30 ? -24.062 22.031 24.766 1 87.25 30 VAL B O 1
ATOM 1738 N N . ARG B 1 31 ? -21.938 21.953 25.203 1 89.5 31 ARG B N 1
ATOM 1739 C CA . ARG B 1 31 ? -21.625 23.328 24.875 1 89.5 31 ARG B CA 1
ATOM 1740 C C . ARG B 1 31 ? -21 23.422 23.484 1 89.5 31 ARG B C 1
ATOM 1742 O O . ARG B 1 31 ? -20.344 22.5 23.031 1 89.5 31 ARG B O 1
ATOM 1749 N N . HIS B 1 32 ? -21.469 24.438 22.734 1 88.81 32 HIS B N 1
ATOM 1750 C CA . HIS B 1 32 ? -20.844 24.609 21.422 1 88.81 32 HIS B CA 1
ATOM 1751 C C . HIS B 1 32 ? -20.703 26.094 21.078 1 88.81 32 HIS B C 1
ATOM 1753 O O . HIS B 1 32 ? -21.375 26.938 21.641 1 88.81 32 HIS B O 1
ATOM 1759 N N . ASP B 1 33 ? -19.594 26.391 20.297 1 89.25 33 ASP B N 1
ATOM 1760 C CA . ASP B 1 33 ? -19.469 27.688 19.656 1 89.25 33 ASP B CA 1
ATOM 1761 C C . ASP B 1 33 ? -19.703 27.578 18.141 1 89.25 33 ASP B C 1
ATOM 1763 O O . ASP B 1 33 ? -20.406 26.672 17.688 1 89.25 33 ASP B O 1
ATOM 1767 N N . ALA B 1 34 ? -19.219 28.547 17.406 1 88.19 34 ALA B N 1
ATOM 1768 C CA . ALA B 1 34 ? -19.516 28.609 15.977 1 88.19 34 ALA B CA 1
ATOM 1769 C C . ALA B 1 34 ? -18.875 27.438 15.234 1 88.19 34 ALA B C 1
ATOM 1771 O O . ALA B 1 34 ? -19.375 26.984 14.211 1 88.19 34 ALA B O 1
ATOM 1772 N N . THR B 1 35 ? -17.844 26.844 15.805 1 88.44 35 THR B N 1
ATOM 1773 C CA . THR B 1 35 ? -17.094 25.891 14.992 1 88.44 35 THR B CA 1
ATOM 1774 C C . THR B 1 35 ? -16.906 24.578 15.734 1 88.44 35 THR B C 1
ATOM 1776 O O . THR B 1 35 ? -16.609 23.547 15.125 1 88.44 35 THR B O 1
ATOM 1779 N N . GLN B 1 36 ? -17.109 24.656 17.062 1 88.06 36 GLN B N 1
ATOM 1780 C CA . GLN B 1 36 ? -16.766 23.484 17.859 1 88.06 36 GLN B CA 1
ATOM 1781 C C . GLN B 1 36 ? -17.891 23.125 18.828 1 88.06 36 GLN B C 1
ATOM 1783 O O . GLN B 1 36 ? -18.656 23.984 19.25 1 88.06 36 GLN B O 1
ATOM 1788 N N . VAL B 1 37 ? -18 21.812 19.109 1 89.19 37 VAL B N 1
ATOM 1789 C CA . VAL B 1 37 ? -18.781 21.266 20.203 1 89.19 37 VAL B CA 1
ATOM 1790 C C . VAL B 1 37 ? -17.859 20.719 21.281 1 89.19 37 VAL B C 1
ATOM 1792 O O . VAL B 1 37 ? -16.891 20.016 21 1 89.19 37 VAL B O 1
ATOM 1795 N N . TYR B 1 38 ? -18.141 21.094 22.484 1 88.94 38 TYR B N 1
ATOM 1796 C CA . TYR B 1 38 ? -17.266 20.781 23.594 1 88.94 38 TYR B CA 1
ATOM 1797 C C . TYR B 1 38 ? -17.875 19.703 24.484 1 88.94 38 TYR B C 1
ATOM 1799 O O . TYR B 1 38 ? -19.078 19.75 24.797 1 88.94 38 TYR B O 1
ATOM 1807 N N . PHE B 1 39 ? -17.016 18.719 24.734 1 88.25 39 PHE B N 1
ATOM 1808 C CA . PHE B 1 39 ? -17.391 17.656 25.656 1 88.25 39 PHE B CA 1
ATOM 1809 C C . PHE B 1 39 ? -16.531 17.703 26.922 1 88.25 39 PHE B C 1
ATOM 1811 O O . PHE B 1 39 ? -15.352 18.031 26.859 1 88.25 39 PHE B O 1
ATOM 1818 N N . ASP B 1 40 ? -17.266 17.328 28.016 1 86.12 40 ASP B N 1
ATOM 1819 C CA . ASP B 1 40 ? -16.578 17.312 29.297 1 86.12 40 ASP B CA 1
ATOM 1820 C C . ASP B 1 40 ? -15.797 16.016 29.484 1 86.12 40 ASP B C 1
ATOM 1822 O O . ASP B 1 40 ? -16.203 15.148 30.281 1 86.12 40 ASP B O 1
ATOM 1826 N N . GLY B 1 41 ? -14.781 15.875 28.797 1 83.19 41 GLY B N 1
ATOM 1827 C CA . GLY B 1 41 ? -13.898 14.719 28.859 1 83.19 41 GLY B CA 1
ATOM 1828 C C . GLY B 1 41 ? -14.336 13.578 27.969 1 83.19 41 GLY B C 1
ATOM 1829 O O . GLY B 1 41 ? -15.344 13.688 27.266 1 83.19 41 GLY B O 1
ATOM 1830 N N . LEU B 1 42 ? -13.461 12.523 27.906 1 85.62 42 LEU B N 1
ATOM 1831 C CA . LEU B 1 42 ? -13.688 11.375 27.047 1 85.62 42 LEU B CA 1
ATOM 1832 C C . LEU B 1 42 ? -14.953 10.633 27.453 1 85.62 42 LEU B C 1
ATOM 1834 O O . LEU B 1 42 ? -15.695 10.141 26.594 1 85.62 42 LEU B O 1
ATOM 1838 N N . GLU B 1 43 ? -15.164 10.547 28.75 1 84.38 43 GLU B N 1
ATOM 1839 C CA . GLU B 1 43 ? -16.359 9.852 29.234 1 84.38 43 GLU B CA 1
ATOM 1840 C C . GLU B 1 43 ? -17.625 10.492 28.703 1 84.38 43 GLU B C 1
ATOM 1842 O O . GLU B 1 43 ? -18.562 9.797 28.297 1 84.38 43 GLU B O 1
ATOM 1847 N N . HIS B 1 44 ? -17.609 11.812 28.828 1 86.81 44 HIS B N 1
ATOM 1848 C CA . HIS B 1 44 ? -18.75 12.531 28.281 1 86.81 44 HIS B CA 1
ATOM 1849 C C . HIS B 1 44 ? -18.953 12.219 26.797 1 86.81 44 HIS B C 1
ATOM 1851 O O . HIS B 1 44 ? -20.062 11.93 26.359 1 86.81 44 HIS B O 1
ATOM 1857 N N . LEU B 1 45 ? -17.906 12.289 26.062 1 87.06 45 LEU B N 1
ATOM 1858 C CA . LEU B 1 45 ? -17.953 11.977 24.641 1 87.06 45 LEU B CA 1
ATOM 1859 C C . LEU B 1 45 ? -18.406 10.539 24.422 1 87.06 45 LEU B C 1
ATOM 1861 O O . LEU B 1 45 ? -19.219 10.266 23.531 1 87.06 45 LEU B O 1
ATOM 1865 N N . GLN B 1 46 ? -17.922 9.633 25.156 1 86.5 46 GLN B N 1
ATOM 1866 C CA . GLN B 1 46 ? -18.312 8.234 25.047 1 86.5 46 GLN B CA 1
ATOM 1867 C C . GLN B 1 46 ? -19.797 8.047 25.312 1 86.5 46 GLN B C 1
ATOM 1869 O O . GLN B 1 46 ? -20.469 7.273 24.625 1 86.5 46 GLN B O 1
ATOM 1874 N N . ASN B 1 47 ? -20.281 8.727 26.297 1 86.31 47 ASN B N 1
ATOM 1875 C CA . ASN B 1 47 ? -21.703 8.664 26.609 1 86.31 47 ASN B CA 1
ATOM 1876 C C . ASN B 1 47 ? -22.547 9.156 25.438 1 86.31 47 ASN B C 1
ATOM 1878 O O . ASN B 1 47 ? -23.578 8.555 25.109 1 86.31 47 ASN B O 1
ATOM 1882 N N . VAL B 1 48 ? -22.125 10.242 24.906 1 87.38 48 VAL B N 1
ATOM 1883 C CA . VAL B 1 48 ? -22.844 10.797 23.75 1 87.38 48 VAL B CA 1
ATOM 1884 C C . VAL B 1 48 ? -22.781 9.812 22.594 1 87.38 48 VAL B C 1
ATOM 1886 O O . VAL B 1 48 ? -23.797 9.57 21.922 1 87.38 48 VAL B O 1
ATOM 1889 N N . ALA B 1 49 ? -21.641 9.305 22.328 1 87.38 49 ALA B N 1
ATOM 1890 C CA . ALA B 1 49 ? -21.469 8.32 21.266 1 87.38 49 ALA B CA 1
ATOM 1891 C C . ALA B 1 49 ? -22.391 7.121 21.469 1 87.38 49 ALA B C 1
ATOM 1893 O O . ALA B 1 49 ? -23.016 6.652 20.516 1 87.38 49 ALA B O 1
ATOM 1894 N N . GLN B 1 50 ? -22.453 6.688 22.672 1 83.94 50 GLN B N 1
ATOM 1895 C CA . GLN B 1 50 ? -23.344 5.574 23.016 1 83.94 50 GLN B CA 1
ATOM 1896 C C . GLN B 1 50 ? -24.797 5.938 22.781 1 83.94 50 GLN B C 1
ATOM 1898 O O . GLN B 1 50 ? -25.562 5.152 22.219 1 83.94 50 GLN B O 1
ATOM 1903 N N . TYR B 1 51 ? -25.125 7.059 23.25 1 82.31 51 TYR B N 1
ATOM 1904 C CA . TYR B 1 51 ? -26.484 7.559 23.078 1 82.31 51 TYR B CA 1
ATOM 1905 C C . TYR B 1 51 ? -26.859 7.602 21.609 1 82.31 51 TYR B C 1
ATOM 1907 O O . TYR B 1 51 ? -27.984 7.254 21.25 1 82.31 51 TYR B O 1
ATOM 1915 N N . LEU B 1 52 ? -25.953 7.961 20.781 1 82.31 52 LEU B N 1
ATOM 1916 C CA . LEU B 1 52 ? -26.203 8.133 19.359 1 82.31 52 LEU B CA 1
ATOM 1917 C C . LEU B 1 52 ? -25.984 6.824 18.609 1 82.31 52 LEU B C 1
ATOM 1919 O O . LEU B 1 52 ? -26.266 6.734 17.406 1 82.31 52 LEU B O 1
ATOM 1923 N N . ALA B 1 53 ? -25.328 5.852 19.234 1 79.81 53 ALA B N 1
ATOM 1924 C CA . ALA B 1 53 ? -24.953 4.578 18.625 1 79.81 53 ALA B CA 1
ATOM 1925 C C . ALA B 1 53 ? -23.969 4.793 17.484 1 79.81 53 ALA B C 1
ATOM 1927 O O . ALA B 1 53 ? -24.125 4.223 16.406 1 79.81 53 ALA B O 1
ATOM 1928 N N . ILE B 1 54 ? -23.109 5.711 17.734 1 78.19 54 ILE B N 1
ATOM 1929 C CA . ILE B 1 54 ? -22.047 6.016 16.797 1 78.19 54 ILE B CA 1
ATOM 1930 C C . ILE B 1 54 ? -20.703 5.633 17.406 1 78.19 54 ILE B C 1
ATOM 1932 O O . ILE B 1 54 ? -20.422 5.941 18.562 1 78.19 54 ILE B O 1
ATOM 1936 N N . PRO B 1 55 ? -19.891 4.938 16.688 1 78.94 55 PRO B N 1
ATOM 1937 C CA . PRO B 1 55 ? -18.531 4.699 17.219 1 78.94 55 PRO B CA 1
ATOM 1938 C C . PRO B 1 55 ? -17.797 5.992 17.547 1 78.94 55 PRO B C 1
ATOM 1940 O O . PRO B 1 55 ? -17.922 6.984 16.812 1 78.94 55 PRO B O 1
ATOM 1943 N N . LEU B 1 56 ? -17.047 5.91 18.672 1 80.5 56 LEU B N 1
ATOM 1944 C CA . LEU B 1 56 ? -16.281 7.059 19.156 1 80.5 56 LEU B CA 1
ATOM 1945 C C . LEU B 1 56 ? -15.367 7.594 18.062 1 80.5 56 LEU B C 1
ATOM 1947 O O . LEU B 1 56 ? -15.195 8.812 17.922 1 80.5 56 LEU B O 1
ATOM 1951 N N . SER B 1 57 ? -14.891 6.762 17.234 1 75.06 57 SER B N 1
ATOM 1952 C CA . SER B 1 57 ? -13.922 7.129 16.203 1 75.06 57 SER B CA 1
ATOM 1953 C C . SER B 1 57 ? -14.547 8.062 15.164 1 75.06 57 SER B C 1
ATOM 1955 O O . SER B 1 57 ? -13.852 8.875 14.547 1 75.06 57 SER B O 1
ATOM 1957 N N . GLU B 1 58 ? -15.812 8.008 15.086 1 74.25 58 GLU B N 1
ATOM 1958 C CA . GLU B 1 58 ? -16.531 8.781 14.078 1 74.25 58 GLU B CA 1
ATOM 1959 C C . GLU B 1 58 ? -16.516 10.273 14.422 1 74.25 58 GLU B C 1
ATOM 1961 O O . GLU B 1 58 ? -16.609 11.117 13.531 1 74.25 58 GLU B O 1
ATOM 1966 N N . PHE B 1 59 ? -16.406 10.547 15.672 1 76.88 59 PHE B N 1
ATOM 1967 C CA . PHE B 1 59 ? -16.422 11.938 16.109 1 76.88 59 PHE B CA 1
ATOM 1968 C C . PHE B 1 59 ? -15.148 12.648 15.68 1 76.88 59 PHE B C 1
ATOM 1970 O O . PHE B 1 59 ? -15.094 13.883 15.664 1 76.88 59 PHE B O 1
ATOM 1977 N N . PHE B 1 60 ? -14.234 11.828 15.391 1 72.12 60 PHE B N 1
ATOM 1978 C CA . PHE B 1 60 ? -12.945 12.43 15.094 1 72.12 60 PHE B CA 1
ATOM 1979 C C . PHE B 1 60 ? -12.625 12.328 13.602 1 72.12 60 PHE B C 1
ATOM 1981 O O . PHE B 1 60 ? -11.547 12.727 13.164 1 72.12 60 PHE B O 1
ATOM 1988 N N . VAL B 1 61 ? -13.586 11.789 13.008 1 63.19 61 VAL B N 1
ATOM 1989 C CA . VAL B 1 61 ? -13.383 11.68 11.57 1 63.19 61 VAL B CA 1
ATOM 1990 C C . VAL B 1 61 ? -13.352 13.078 10.945 1 63.19 61 VAL B C 1
ATOM 1992 O O . VAL B 1 61 ? -14.211 13.906 11.234 1 63.19 61 VAL B O 1
ATOM 1995 N N . GLY B 1 62 ? -12.406 13.352 10.258 1 58.72 62 GLY B N 1
ATOM 1996 C CA . GLY B 1 62 ? -12.32 14.641 9.594 1 58.72 62 GLY B CA 1
ATOM 1997 C C . GLY B 1 62 ? -11.648 15.711 10.43 1 58.72 62 GLY B C 1
ATOM 1998 O O . GLY B 1 62 ? -11.43 16.828 9.969 1 58.72 62 GLY B O 1
ATOM 1999 N N . GLN B 1 63 ? -11.602 15.492 11.812 1 59.59 63 GLN B N 1
ATOM 2000 C CA . GLN B 1 63 ? -11.102 16.547 12.68 1 59.59 63 GLN B CA 1
ATOM 2001 C C . GLN B 1 63 ? -9.594 16.719 12.531 1 59.59 63 GLN B C 1
ATOM 2003 O O . GLN B 1 63 ? -9.031 17.75 12.898 1 59.59 63 GLN B O 1
ATOM 2008 N N . THR B 1 64 ? -9.055 15.758 12.055 1 63.16 64 THR B N 1
ATOM 2009 C CA . THR B 1 64 ? -7.609 15.914 11.992 1 63.16 64 THR B CA 1
ATOM 2010 C C . THR B 1 64 ? -7.195 16.703 10.758 1 63.16 64 THR B C 1
ATOM 2012 O O . THR B 1 64 ? -7.664 16.438 9.648 1 63.16 64 THR B O 1
ATOM 2015 N N . GLN B 1 65 ? -6.695 17.938 11.078 1 78 65 GLN B N 1
ATOM 2016 C CA . GLN B 1 65 ? -6.117 18.672 9.969 1 78 65 GLN B CA 1
ATOM 2017 C C . GLN B 1 65 ? -5.18 17.797 9.148 1 78 65 GLN B C 1
ATOM 2019 O O . GLN B 1 65 ? -4.371 17.047 9.703 1 78 65 GLN B O 1
ATOM 2024 N N . SER B 1 66 ? -5.461 17.906 7.883 1 85.06 66 SER B N 1
ATOM 2025 C CA . SER B 1 66 ? -4.605 17.125 6.996 1 85.06 66 SER B CA 1
ATOM 2026 C C . SER B 1 66 ? -3.137 17.5 7.168 1 85.06 66 SER B C 1
ATOM 2028 O O . SER B 1 66 ? -2.809 18.688 7.301 1 85.06 66 SER B O 1
ATOM 2030 N N . ASP B 1 67 ? -2.256 16.547 7.211 1 89 67 ASP B N 1
ATOM 2031 C CA . ASP B 1 67 ? -0.82 16.812 7.273 1 89 67 ASP B CA 1
ATOM 2032 C C . ASP B 1 67 ? -0.195 16.781 5.883 1 89 67 ASP B C 1
ATOM 2034 O O . ASP B 1 67 ? 1.03 16.75 5.746 1 89 67 ASP B O 1
ATOM 2038 N N . LEU B 1 68 ? -1.084 16.828 4.879 1 92.5 68 LEU B N 1
ATOM 2039 C CA . LEU B 1 68 ? -0.6 16.812 3.502 1 92.5 68 LEU B CA 1
ATOM 2040 C C . LEU B 1 68 ? -0.395 18.234 2.98 1 92.5 68 LEU B C 1
ATOM 2042 O O . LEU B 1 68 ? -1.075 19.156 3.418 1 92.5 68 LEU B O 1
ATOM 2046 N N . ASP B 1 69 ? 0.568 18.375 2.182 1 93.44 69 ASP B N 1
ATOM 2047 C CA . ASP B 1 69 ? 0.74 19.594 1.383 1 93.44 69 ASP B CA 1
ATOM 2048 C C . ASP B 1 69 ? 0.089 19.438 0.01 1 93.44 69 ASP B C 1
ATOM 2050 O O . ASP B 1 69 ? 0.729 18.984 -0.94 1 93.44 69 ASP B O 1
ATOM 2054 N N . ASP B 1 70 ? -1.212 19.844 0.016 1 92.5 70 ASP B N 1
ATOM 2055 C CA . ASP B 1 70 ? -2.008 19.781 -1.205 1 92.5 70 ASP B CA 1
ATOM 2056 C C . ASP B 1 70 ? -2.012 18.359 -1.774 1 92.5 70 ASP B C 1
ATOM 2058 O O . ASP B 1 70 ? -1.713 18.156 -2.953 1 92.5 70 ASP B O 1
ATOM 2062 N N . GLY B 1 71 ? -2.199 17.406 -0.906 1 93.75 71 GLY B N 1
ATOM 2063 C CA . GLY B 1 71 ? -2.447 16.031 -1.33 1 93.75 71 GLY B CA 1
ATOM 2064 C C . GLY B 1 71 ? -1.21 15.164 -1.276 1 93.75 71 GLY B C 1
ATOM 2065 O O . GLY B 1 71 ? -1.271 13.969 -1.595 1 93.75 71 GLY B O 1
ATOM 2066 N N . VAL B 1 72 ? -0.086 15.773 -0.833 1 96.5 72 VAL B N 1
ATOM 2067 C CA . VAL B 1 72 ? 1.174 15.039 -0.87 1 96.5 72 VAL B CA 1
ATOM 2068 C C . VAL B 1 72 ? 1.898 15.188 0.466 1 96.5 72 VAL B C 1
ATOM 2070 O O . VAL B 1 72 ? 1.824 16.234 1.106 1 96.5 72 VAL B O 1
ATOM 2073 N N . LYS B 1 73 ? 2.541 14.195 0.866 1 96.5 73 LYS B N 1
ATOM 2074 C CA . LYS B 1 73 ? 3.471 14.281 1.988 1 96.5 73 LYS B CA 1
ATOM 2075 C C . LYS B 1 73 ? 4.773 13.555 1.683 1 96.5 73 LYS B C 1
ATOM 2077 O O . LYS B 1 73 ? 4.754 12.438 1.146 1 96.5 73 LYS B O 1
ATOM 2082 N N . ILE B 1 74 ? 5.855 14.203 1.995 1 97.62 74 ILE B N 1
ATOM 2083 C CA . ILE B 1 74 ? 7.176 13.648 1.73 1 97.62 74 ILE B CA 1
ATOM 2084 C C . ILE B 1 74 ? 7.887 13.359 3.051 1 97.62 74 ILE B C 1
ATOM 2086 O O . ILE B 1 74 ? 7.809 14.148 3.994 1 97.62 74 ILE B O 1
ATOM 2090 N N . ALA B 1 75 ? 8.508 12.219 3.191 1 96 75 ALA B N 1
ATOM 2091 C CA . ALA B 1 75 ? 9.406 11.883 4.297 1 96 75 ALA B CA 1
ATOM 2092 C C . ALA B 1 75 ? 10.836 11.688 3.801 1 96 75 ALA B C 1
ATOM 2094 O O . ALA B 1 75 ? 11.07 10.977 2.822 1 96 75 ALA B O 1
ATOM 2095 N N . ARG B 1 76 ? 11.742 12.336 4.461 1 96.75 76 ARG B N 1
ATOM 2096 C CA . ARG B 1 76 ? 13.156 12.227 4.125 1 96.75 76 ARG B CA 1
ATOM 2097 C C . ARG B 1 76 ? 13.773 10.984 4.77 1 96.75 76 ARG B C 1
ATOM 2099 O O . ARG B 1 76 ? 13.367 10.578 5.855 1 96.75 76 ARG B O 1
ATOM 2106 N N . ARG B 1 77 ? 14.773 10.531 3.984 1 92.5 77 ARG B N 1
ATOM 2107 C CA . ARG B 1 77 ? 15.508 9.414 4.57 1 92.5 77 ARG B CA 1
ATOM 2108 C C . ARG B 1 77 ? 16 9.766 5.969 1 92.5 77 ARG B C 1
ATOM 2110 O O . ARG B 1 77 ? 16.484 10.875 6.203 1 92.5 77 ARG B O 1
ATOM 2117 N N . ASN B 1 78 ? 15.906 8.906 6.926 1 84.25 78 ASN B N 1
ATOM 2118 C CA . ASN B 1 78 ? 16.391 9.023 8.297 1 84.25 78 ASN B CA 1
ATOM 2119 C C . ASN B 1 78 ? 15.594 10.055 9.094 1 84.25 78 ASN B C 1
ATOM 2121 O O . ASN B 1 78 ? 16.016 10.477 10.164 1 84.25 78 ASN B O 1
ATOM 2125 N N . GLY B 1 79 ? 14.516 10.547 8.477 1 82.62 79 GLY B N 1
ATOM 2126 C CA . GLY B 1 79 ? 13.672 11.492 9.195 1 82.62 79 GLY B CA 1
ATOM 2127 C C . GLY B 1 79 ? 12.602 10.812 10.023 1 82.62 79 GLY B C 1
ATOM 2128 O O . GLY B 1 79 ? 11.938 11.461 10.844 1 82.62 79 GLY B O 1
ATOM 2129 N N . GLY B 1 80 ? 12.492 9.555 9.789 1 76.88 80 GLY B N 1
ATOM 2130 C CA . GLY B 1 80 ? 11.422 8.836 10.453 1 76.88 80 GLY B CA 1
ATOM 2131 C C . GLY B 1 80 ? 11.867 8.141 11.727 1 76.88 80 GLY B C 1
ATOM 2132 O O . GLY B 1 80 ? 13.055 8.172 12.078 1 76.88 80 GLY B O 1
ATOM 2133 N N . PHE B 1 81 ? 10.891 7.586 12.391 1 80.75 81 PHE B N 1
ATOM 2134 C CA . PHE B 1 81 ? 11.125 6.828 13.617 1 80.75 81 PHE B CA 1
ATOM 2135 C C . PHE B 1 81 ? 11.852 5.523 13.312 1 80.75 81 PHE B C 1
ATOM 2137 O O . PHE B 1 81 ? 11.539 4.844 12.336 1 80.75 81 PHE B O 1
ATOM 2144 N N . LYS B 1 82 ? 12.945 5.355 14.031 1 87.38 82 LYS B N 1
ATOM 2145 C CA . LYS B 1 82 ? 13.719 4.121 13.914 1 87.38 82 LYS B CA 1
ATOM 2146 C C . LYS B 1 82 ? 13.555 3.254 15.164 1 87.38 82 LYS B C 1
ATOM 2148 O O . LYS B 1 82 ? 13.531 3.764 16.281 1 87.38 82 LYS B O 1
ATOM 2153 N N . ARG B 1 83 ? 13.391 1.931 14.914 1 84.25 83 ARG B N 1
ATOM 2154 C CA . ARG B 1 83 ? 13.273 0.998 16.031 1 84.25 83 ARG B CA 1
ATOM 2155 C C . ARG B 1 83 ? 14.047 -0.286 15.758 1 84.25 83 ARG B C 1
ATOM 2157 O O . ARG B 1 83 ? 14.062 -0.777 14.625 1 84.25 83 ARG B O 1
ATOM 2164 N N . GLU B 1 84 ? 14.711 -0.718 16.781 1 90.38 84 GLU B N 1
ATOM 2165 C CA . GLU B 1 84 ? 15.422 -1.987 16.688 1 90.38 84 GLU B CA 1
ATOM 2166 C C . GLU B 1 84 ? 14.609 -3.125 17.297 1 90.38 84 GLU B C 1
ATOM 2168 O O . GLU B 1 84 ? 13.953 -2.947 18.328 1 90.38 84 GLU B O 1
ATOM 2173 N N . GLU B 1 85 ? 14.57 -4.176 16.578 1 85.5 85 GLU B N 1
ATOM 2174 C CA . GLU B 1 85 ? 13.922 -5.375 17.109 1 85.5 85 GLU B CA 1
ATOM 2175 C C . GLU B 1 85 ? 14.953 -6.359 17.656 1 85.5 85 GLU B C 1
ATOM 2177 O O . GLU B 1 85 ? 15.617 -7.059 16.891 1 85.5 85 GLU B O 1
ATOM 2182 N N . ILE B 1 86 ? 15.039 -6.355 18.953 1 87.31 86 ILE B N 1
ATOM 2183 C CA . ILE B 1 86 ? 15.945 -7.254 19.656 1 87.31 86 ILE B CA 1
ATOM 2184 C C . ILE B 1 86 ? 15.141 -8.203 20.547 1 87.31 86 ILE B C 1
ATOM 2186 O O . ILE B 1 86 ? 14.328 -7.762 21.359 1 87.31 86 ILE B O 1
ATOM 2190 N N . ARG B 1 87 ? 15.273 -9.422 20.234 1 80 87 ARG B N 1
ATOM 2191 C CA . ARG B 1 87 ? 14.609 -10.453 21.031 1 80 87 ARG B CA 1
ATOM 2192 C C . ARG B 1 87 ? 15.578 -11.555 21.422 1 80 87 ARG B C 1
ATOM 2194 O O . ARG B 1 87 ? 16.266 -12.125 20.578 1 80 87 ARG B O 1
ATOM 2201 N N . GLY B 1 88 ? 15.633 -11.852 22.766 1 84.62 88 GLY B N 1
ATOM 2202 C CA . GLY B 1 88 ? 16.516 -12.891 23.25 1 84.62 88 GLY B CA 1
ATOM 2203 C C . GLY B 1 88 ? 17.969 -12.641 22.938 1 84.62 88 GLY B C 1
ATOM 2204 O O . GLY B 1 88 ? 18.703 -13.555 22.562 1 84.62 88 GLY B O 1
ATOM 2205 N N . GLY B 1 89 ? 18.359 -11.391 22.828 1 87.75 89 GLY B N 1
ATOM 2206 C CA . GLY B 1 89 ? 19.75 -11.039 22.578 1 87.75 89 GLY B CA 1
ATOM 2207 C C . GLY B 1 89 ? 20.109 -11.031 21.109 1 87.75 89 GLY B C 1
ATOM 2208 O O . GLY B 1 89 ? 21.25 -10.742 20.734 1 87.75 89 GLY B O 1
ATOM 2209 N N . VAL B 1 90 ? 19.094 -11.406 20.344 1 88.81 90 VAL B N 1
ATOM 2210 C CA . VAL B 1 90 ? 19.328 -11.43 18.906 1 88.81 90 VAL B CA 1
ATOM 2211 C C . VAL B 1 90 ? 18.75 -10.164 18.266 1 88.81 90 VAL B C 1
ATOM 2213 O O . VAL B 1 90 ? 17.609 -9.781 18.547 1 88.81 90 VAL B O 1
ATOM 2216 N N . HIS B 1 91 ? 19.641 -9.477 17.484 1 91.69 91 HIS B N 1
ATOM 2217 C CA . HIS B 1 91 ? 19.188 -8.336 16.703 1 91.69 91 HIS B CA 1
ATOM 2218 C C . HIS B 1 91 ? 18.578 -8.781 15.375 1 91.69 91 HIS B C 1
ATOM 2220 O O . HIS B 1 91 ? 19.297 -9.156 14.453 1 91.69 91 HIS B O 1
ATOM 2226 N N . TYR B 1 92 ? 17.312 -8.711 15.211 1 88.62 92 TYR B N 1
ATOM 2227 C CA . TYR B 1 92 ? 16.641 -9.266 14.039 1 88.62 92 TYR B CA 1
ATOM 2228 C C . TYR B 1 92 ? 16.5 -8.219 12.945 1 88.62 92 TYR B C 1
ATOM 2230 O O . TYR B 1 92 ? 16.984 -8.414 11.828 1 88.62 92 TYR B O 1
ATOM 2238 N N . TYR B 1 93 ? 15.844 -7.066 13.367 1 89.81 93 TYR B N 1
ATOM 2239 C CA . TYR B 1 93 ? 15.531 -6.047 12.375 1 89.81 93 TYR B CA 1
ATOM 2240 C C . TYR B 1 93 ? 15.859 -4.656 12.898 1 89.81 93 TYR B C 1
ATOM 2242 O O . TYR B 1 93 ? 15.836 -4.422 14.109 1 89.81 93 TYR B O 1
ATOM 2250 N N . THR B 1 94 ? 16.25 -3.768 12.086 1 92.31 94 THR B N 1
ATOM 2251 C CA . THR B 1 94 ? 16.078 -2.33 12.266 1 92.31 94 THR B CA 1
ATOM 2252 C C . THR B 1 94 ? 14.977 -1.801 11.352 1 92.31 94 THR B C 1
ATOM 2254 O O . THR B 1 94 ? 15.008 -2.021 10.133 1 92.31 94 THR B O 1
ATOM 2257 N N . TYR B 1 95 ? 13.969 -1.134 11.961 1 89.19 95 TYR B N 1
ATOM 2258 C CA . TYR B 1 95 ? 12.867 -0.538 11.219 1 89.19 95 TYR B CA 1
ATOM 2259 C C . TYR B 1 95 ? 13.047 0.968 11.078 1 89.19 95 TYR B C 1
ATOM 2261 O O . TYR B 1 95 ? 13.477 1.637 12.023 1 89.19 95 TYR B O 1
ATOM 2269 N N . GLU B 1 96 ? 12.773 1.419 9.961 1 91.62 96 GLU B N 1
ATOM 2270 C CA . GLU B 1 96 ? 12.625 2.855 9.75 1 91.62 96 GLU B CA 1
ATOM 2271 C C . GLU B 1 96 ? 11.312 3.18 9.047 1 91.62 96 GLU B C 1
ATOM 2273 O O . GLU B 1 96 ? 11.016 2.615 7.992 1 91.62 96 GLU B O 1
ATOM 2278 N N . HIS B 1 97 ? 10.562 4.074 9.68 1 92 97 HIS B N 1
ATOM 2279 C CA . HIS B 1 97 ? 9.305 4.469 9.062 1 92 97 HIS B CA 1
ATOM 2280 C C . HIS B 1 97 ? 9.547 5.34 7.836 1 92 97 HIS B C 1
ATOM 2282 O O . HIS B 1 97 ? 10.359 6.266 7.875 1 92 97 HIS B O 1
ATOM 2288 N N . LEU B 1 98 ? 8.883 5.02 6.832 1 95.5 98 LEU B N 1
ATOM 2289 C CA . LEU B 1 98 ? 8.797 5.895 5.668 1 95.5 98 LEU B CA 1
ATOM 2290 C C . LEU B 1 98 ? 7.66 6.898 5.824 1 95.5 98 LEU B C 1
ATOM 2292 O O . LEU B 1 98 ? 7.27 7.234 6.945 1 95.5 98 LEU B O 1
ATOM 2296 N N . VAL B 1 99 ? 7.168 7.504 4.789 1 95.25 99 VAL B N 1
ATOM 2297 C CA . VAL B 1 99 ? 6.141 8.539 4.875 1 95.25 99 VAL B CA 1
ATOM 2298 C C . VAL B 1 99 ? 4.926 7.996 5.625 1 95.25 99 VAL B C 1
ATOM 2300 O O . VAL B 1 99 ? 4.473 6.879 5.355 1 95.25 99 VAL B O 1
ATOM 2303 N N . THR B 1 100 ? 4.492 8.664 6.629 1 90.12 100 THR B N 1
ATOM 2304 C CA . THR B 1 100 ? 3.295 8.422 7.426 1 90.12 100 THR B CA 1
ATOM 2305 C C . THR B 1 100 ? 2.354 9.625 7.371 1 90.12 100 THR B C 1
ATOM 2307 O O . THR B 1 100 ? 2.805 10.773 7.359 1 90.12 100 THR B O 1
ATOM 2310 N N . THR B 1 101 ? 1.084 9.336 7.332 1 90.06 101 THR B N 1
ATOM 2311 C CA . THR B 1 101 ? 0.14 10.445 7.238 1 90.06 101 THR B CA 1
ATOM 2312 C C . THR B 1 101 ? -1.134 10.141 8.023 1 90.06 101 THR B C 1
ATOM 2314 O O . THR B 1 101 ? -1.569 8.992 8.086 1 90.06 101 THR B O 1
ATOM 2317 N N . ASN B 1 102 ? -1.683 11.133 8.578 1 84.94 102 ASN B N 1
ATOM 2318 C CA . ASN B 1 102 ? -2.959 10.977 9.258 1 84.94 102 ASN B CA 1
ATOM 2319 C C . ASN B 1 102 ? -4.113 10.836 8.273 1 84.94 102 ASN B C 1
ATOM 2321 O O . ASN B 1 102 ? -5.254 10.586 8.672 1 84.94 102 ASN B O 1
ATOM 2325 N N . GLN B 1 103 ? -3.891 10.953 6.977 1 85.94 103 GLN B N 1
ATOM 2326 C CA . GLN B 1 103 ? -4.91 10.812 5.941 1 85.94 103 GLN B CA 1
ATOM 2327 C C . GLN B 1 103 ? -5.051 9.359 5.5 1 85.94 103 GLN B C 1
ATOM 2329 O O . GLN B 1 103 ? -5.961 9.023 4.738 1 85.94 103 GLN B O 1
ATOM 2334 N N . ASP B 1 104 ? -4.199 8.492 5.926 1 88.12 104 ASP B N 1
ATOM 2335 C CA . ASP B 1 104 ? -4.293 7.047 5.746 1 88.12 104 ASP B CA 1
ATOM 2336 C C . ASP B 1 104 ? -3.75 6.309 6.969 1 88.12 104 ASP B C 1
ATOM 2338 O O . ASP B 1 104 ? -2.666 5.727 6.918 1 88.12 104 ASP B O 1
ATOM 2342 N N . PRO B 1 105 ? -4.48 6.242 7.977 1 81.12 105 PRO B N 1
ATOM 2343 C CA . PRO B 1 105 ? -4.012 5.637 9.227 1 81.12 105 PRO B CA 1
ATOM 2344 C C . PRO B 1 105 ? -3.715 4.145 9.086 1 81.12 105 PRO B C 1
ATOM 2346 O O . PRO B 1 105 ? -3.023 3.568 9.93 1 81.12 105 PRO B O 1
ATOM 2349 N N . GLY B 1 106 ? -4.207 3.508 8.086 1 83.06 106 GLY B N 1
ATOM 2350 C CA . GLY B 1 106 ? -3.975 2.088 7.867 1 83.06 106 GLY B CA 1
ATOM 2351 C C . GLY B 1 106 ? -2.676 1.799 7.145 1 83.06 106 GLY B C 1
ATOM 2352 O O . GLY B 1 106 ? -2.27 0.641 7.023 1 83.06 106 GLY B O 1
ATOM 2353 N N . LEU B 1 107 ? -2.039 2.861 6.688 1 90.12 107 LEU B N 1
ATOM 2354 C CA . LEU B 1 107 ? -0.773 2.709 5.98 1 90.12 107 LEU B CA 1
ATOM 2355 C C . LEU B 1 107 ? 0.393 2.645 6.961 1 90.12 107 LEU B C 1
ATOM 2357 O O . LEU B 1 107 ? 0.526 3.508 7.832 1 90.12 107 LEU B O 1
ATOM 2361 N N . MET B 1 108 ? 1.145 1.631 6.863 1 90.94 108 MET B N 1
ATOM 2362 C CA . MET B 1 108 ? 2.439 1.528 7.531 1 90.94 108 MET B CA 1
ATOM 2363 C C . MET B 1 108 ? 3.529 1.129 6.543 1 90.94 108 MET B C 1
ATOM 2365 O O . MET B 1 108 ? 3.621 -0.036 6.148 1 90.94 108 MET B O 1
ATOM 2369 N N . ALA B 1 109 ? 4.297 2.129 6.141 1 95.56 109 ALA B N 1
ATOM 2370 C CA . ALA B 1 109 ? 5.406 1.923 5.219 1 95.56 109 ALA B CA 1
ATOM 2371 C C . ALA B 1 109 ? 6.742 1.895 5.961 1 95.56 109 ALA B C 1
ATOM 2373 O O . ALA B 1 109 ? 7.047 2.805 6.734 1 95.56 109 ALA B O 1
ATOM 2374 N N . LEU B 1 110 ? 7.535 0.818 5.699 1 93.88 110 LEU B N 1
ATOM 2375 C CA . LEU B 1 110 ? 8.758 0.624 6.477 1 93.88 110 LEU B CA 1
ATOM 2376 C C . LEU B 1 110 ? 9.922 0.248 5.57 1 93.88 110 LEU B C 1
ATOM 2378 O O . LEU B 1 110 ? 9.742 -0.462 4.578 1 93.88 110 LEU B O 1
ATOM 2382 N N . ARG B 1 111 ? 11.023 0.767 5.91 1 96.81 111 ARG B N 1
ATOM 2383 C CA . ARG B 1 111 ? 12.289 0.189 5.465 1 96.81 111 ARG B CA 1
ATOM 2384 C C . ARG B 1 111 ? 12.906 -0.681 6.551 1 96.81 111 ARG B C 1
ATOM 2386 O O . ARG B 1 111 ? 13.016 -0.258 7.707 1 96.81 111 ARG B O 1
ATOM 2393 N N . LEU B 1 112 ? 13.273 -1.926 6.23 1 95.38 112 LEU B N 1
ATOM 2394 C CA . LEU B 1 112 ? 13.867 -2.834 7.203 1 95.38 112 LEU B CA 1
ATOM 2395 C C . LEU B 1 112 ? 15.289 -3.211 6.801 1 95.38 112 LEU B C 1
ATOM 2397 O O . LEU B 1 112 ? 15.547 -3.551 5.641 1 95.38 112 LEU B O 1
ATOM 2401 N N . ASP B 1 113 ? 16.156 -3.096 7.715 1 95.88 113 ASP B N 1
ATOM 2402 C CA . ASP B 1 113 ? 17.453 -3.762 7.633 1 95.88 113 ASP B CA 1
ATOM 2403 C C . ASP B 1 113 ? 17.422 -5.09 8.383 1 95.88 113 ASP B C 1
ATOM 2405 O O . ASP B 1 113 ? 17.109 -5.133 9.578 1 95.88 113 ASP B O 1
ATOM 2409 N N . LEU B 1 114 ? 17.766 -6.105 7.672 1 96.19 114 LEU B N 1
ATOM 2410 C CA . LEU B 1 114 ? 17.75 -7.43 8.281 1 96.19 114 LEU B CA 1
ATOM 2411 C C . LEU B 1 114 ? 19.125 -7.766 8.875 1 96.19 114 LEU B C 1
ATOM 2413 O O . LEU B 1 114 ? 20.156 -7.59 8.219 1 96.19 114 LEU B O 1
ATOM 2417 N N . HIS B 1 115 ? 19.062 -8.273 10.086 1 94.62 115 HIS B N 1
ATOM 2418 C CA . HIS B 1 115 ? 20.328 -8.555 10.75 1 94.62 115 HIS B CA 1
ATOM 2419 C C . HIS B 1 115 ? 20.484 -10.047 11.023 1 94.62 115 HIS B C 1
ATOM 2421 O O . HIS B 1 115 ? 21.594 -10.547 11.164 1 94.62 115 HIS B O 1
ATOM 2427 N N . SER B 1 116 ? 19.406 -10.742 11.125 1 92.19 116 SER B N 1
ATOM 2428 C CA . SER B 1 116 ? 19.453 -12.164 11.469 1 92.19 116 SER B CA 1
ATOM 2429 C C . SER B 1 116 ? 19.516 -13.031 10.219 1 92.19 116 SER B C 1
ATOM 2431 O O . SER B 1 116 ? 19.266 -12.555 9.109 1 92.19 116 SER B O 1
ATOM 2433 N N . ASP B 1 117 ? 19.891 -14.234 10.453 1 92.69 117 ASP B N 1
ATOM 2434 C CA . ASP B 1 117 ? 19.922 -15.266 9.422 1 92.69 117 ASP B CA 1
ATOM 2435 C C . ASP B 1 117 ? 19.469 -16.609 9.977 1 92.69 117 ASP B C 1
ATOM 2437 O O . ASP B 1 117 ? 18.75 -16.656 10.977 1 92.69 117 ASP B O 1
ATOM 2441 N N . ASP B 1 118 ? 19.781 -17.703 9.211 1 88.06 118 ASP B N 1
ATOM 2442 C CA . ASP B 1 118 ? 19.25 -19.016 9.578 1 88.06 118 ASP B CA 1
ATOM 2443 C C . ASP B 1 118 ? 19.953 -19.578 10.805 1 88.06 118 ASP B C 1
ATOM 2445 O O . ASP B 1 118 ? 19.578 -20.641 11.312 1 88.06 118 ASP B O 1
ATOM 2449 N N . GLU B 1 119 ? 20.938 -18.891 11.305 1 89.06 119 GLU B N 1
ATOM 2450 C CA . GLU B 1 119 ? 21.641 -19.375 12.484 1 89.06 119 GLU B CA 1
ATOM 2451 C C . GLU B 1 119 ? 20.906 -18.984 13.766 1 89.06 119 GLU B C 1
ATOM 2453 O O . GLU B 1 119 ? 21.141 -19.578 14.82 1 89.06 119 GLU B O 1
ATOM 2458 N N . GLN B 1 120 ? 20.125 -18 13.68 1 87.5 120 GLN B N 1
ATOM 2459 C CA . GLN B 1 120 ? 19.344 -17.594 14.828 1 87.5 120 GLN B CA 1
ATOM 2460 C C . GLN B 1 120 ? 17.984 -18.297 14.844 1 87.5 120 GLN B C 1
ATOM 2462 O O . GLN B 1 120 ? 17.516 -18.781 13.805 1 87.5 120 GLN B O 1
ATOM 2467 N N . PRO B 1 121 ? 17.312 -18.391 15.977 1 87.06 121 PRO B N 1
ATOM 2468 C CA . PRO B 1 121 ? 16 -19.016 16.047 1 87.06 121 PRO B CA 1
ATOM 2469 C C . PRO B 1 121 ? 14.969 -18.344 15.133 1 87.06 121 PRO B C 1
ATOM 2471 O O . PRO B 1 121 ? 14.977 -17.125 14.992 1 87.06 121 PRO B O 1
ATOM 2474 N N . LEU B 1 122 ? 14.203 -19.219 14.5 1 87.12 122 LEU B N 1
ATOM 2475 C CA . LEU B 1 122 ? 13.117 -18.703 13.664 1 87.12 122 LEU B CA 1
ATOM 2476 C C . LEU B 1 122 ? 12.078 -17.969 14.516 1 87.12 122 LEU B C 1
ATOM 2478 O O . LEU B 1 122 ? 11.625 -18.5 15.539 1 87.12 122 LEU B O 1
ATOM 2482 N N . ARG B 1 123 ? 11.758 -16.766 14.094 1 84.44 123 ARG B N 1
ATOM 2483 C CA . ARG B 1 123 ? 10.688 -16 14.742 1 84.44 123 ARG B CA 1
ATOM 2484 C C . ARG B 1 123 ? 9.688 -15.477 13.719 1 84.44 123 ARG B C 1
ATOM 2486 O O . ARG B 1 123 ? 9.984 -14.531 12.984 1 84.44 123 ARG B O 1
ATOM 2493 N N . LEU B 1 124 ? 8.555 -16.156 13.703 1 89 124 LEU B N 1
ATOM 2494 C CA . LEU B 1 124 ? 7.469 -15.656 12.867 1 89 124 LEU B CA 1
ATOM 2495 C C . LEU B 1 124 ? 6.695 -14.555 13.57 1 89 124 LEU B C 1
ATOM 2497 O O . LEU B 1 124 ? 6.496 -14.609 14.789 1 89 124 LEU B O 1
ATOM 2501 N N . ASN B 1 125 ? 6.352 -13.633 12.727 1 82.56 125 ASN B N 1
ATOM 2502 C CA . ASN B 1 125 ? 5.391 -12.703 13.312 1 82.56 125 ASN B CA 1
ATOM 2503 C C . ASN B 1 125 ? 3.996 -13.32 13.398 1 82.56 125 ASN B C 1
ATOM 2505 O O . ASN B 1 125 ? 3.771 -14.43 12.906 1 82.56 125 ASN B O 1
ATOM 2509 N N . GLY B 1 126 ? 3.121 -12.883 14.242 1 79.5 126 GLY B N 1
ATOM 2510 C CA . GLY B 1 126 ? 1.778 -13.414 14.398 1 79.5 126 GLY B CA 1
ATOM 2511 C C . GLY B 1 126 ? 0.849 -13.047 13.258 1 79.5 126 GLY B C 1
ATOM 2512 O O . GLY B 1 126 ? -0.365 -13.234 13.359 1 79.5 126 GLY B O 1
ATOM 2513 N N . GLY B 1 127 ? 1.44 -12.641 12.18 1 78.56 127 GLY B N 1
ATOM 2514 C CA . GLY B 1 127 ? 0.573 -12.016 11.195 1 78.56 127 GLY B CA 1
ATOM 2515 C C . GLY B 1 127 ? -0.038 -10.711 11.672 1 78.56 127 GLY B C 1
ATOM 2516 O O . GLY B 1 127 ? 0.115 -10.336 12.836 1 78.56 127 GLY B O 1
ATOM 2517 N N . HIS B 1 128 ? -0.496 -9.938 10.703 1 76.56 128 HIS B N 1
ATOM 2518 C CA . HIS B 1 128 ? -1.174 -8.688 11.023 1 76.56 128 HIS B CA 1
ATOM 2519 C C . HIS B 1 128 ? -2.367 -8.453 10.109 1 76.56 128 HIS B C 1
ATOM 2521 O O . HIS B 1 128 ? -2.521 -9.141 9.094 1 76.56 128 HIS B O 1
ATOM 2527 N N . GLY B 1 129 ? -3.17 -7.531 10.492 1 83.31 129 GLY B N 1
ATOM 2528 C CA . GLY B 1 129 ? -4.457 -7.32 9.852 1 83.31 129 GLY B CA 1
ATOM 2529 C C . GLY B 1 129 ? -4.352 -6.594 8.523 1 83.31 129 GLY B C 1
ATOM 2530 O O . GLY B 1 129 ? -5.352 -6.43 7.816 1 83.31 129 GLY B O 1
ATOM 2531 N N . SER B 1 130 ? -3.225 -6.199 8.172 1 85.75 130 SER B N 1
ATOM 2532 C CA . SER B 1 130 ? -3.033 -5.441 6.945 1 85.75 130 SER B CA 1
ATOM 2533 C C . SER B 1 130 ? -2.543 -6.336 5.812 1 85.75 130 SER B C 1
ATOM 2535 O O . SER B 1 130 ? -1.995 -7.414 6.059 1 85.75 130 SER B O 1
ATOM 2537 N N . ARG B 1 131 ? -2.885 -6.02 4.594 1 93.44 131 ARG B N 1
ATOM 2538 C CA . ARG B 1 131 ? -2.152 -6.551 3.447 1 93.44 131 ARG B CA 1
ATOM 2539 C C . ARG B 1 131 ? -0.724 -6.016 3.416 1 93.44 131 ARG B C 1
ATOM 2541 O O . ARG B 1 131 ? -0.458 -4.91 3.896 1 93.44 131 ARG B O 1
ATOM 2548 N N . GLU B 1 132 ? 0.11 -6.809 2.898 1 95.75 132 GLU B N 1
ATOM 2549 C CA . GLU B 1 132 ? 1.507 -6.383 2.877 1 95.75 132 GLU B CA 1
ATOM 2550 C C . GLU B 1 132 ? 2.152 -6.68 1.526 1 95.75 132 GLU B C 1
ATOM 2552 O O . GLU B 1 132 ? 1.976 -7.766 0.973 1 95.75 132 GLU B O 1
ATOM 2557 N N . ILE B 1 133 ? 2.791 -5.742 0.958 1 97.31 133 ILE B N 1
ATOM 2558 C CA . ILE B 1 133 ? 3.68 -5.945 -0.181 1 97.31 133 ILE B CA 1
ATOM 2559 C C . ILE B 1 133 ? 5.117 -5.617 0.22 1 97.31 133 ILE B C 1
ATOM 2561 O O . ILE B 1 133 ? 5.371 -4.598 0.86 1 97.31 133 ILE B O 1
ATOM 2565 N N . VAL B 1 134 ? 6.055 -6.531 -0.088 1 98.44 134 VAL B N 1
ATOM 2566 C CA . VAL B 1 134 ? 7.465 -6.375 0.265 1 98.44 134 VAL B CA 1
ATOM 2567 C C . VAL B 1 134 ? 8.32 -6.395 -1 1 98.44 134 VAL B C 1
ATOM 2569 O O . VAL B 1 134 ? 8.086 -7.203 -1.902 1 98.44 134 VAL B O 1
ATOM 2572 N N . TYR B 1 135 ? 9.25 -5.48 -1.141 1 98.62 135 TYR B N 1
ATOM 2573 C CA . TYR B 1 135 ? 10.227 -5.391 -2.217 1 98.62 135 TYR B CA 1
ATOM 2574 C C . TYR B 1 135 ? 11.648 -5.508 -1.675 1 98.62 135 TYR B C 1
ATOM 2576 O O . TYR B 1 135 ? 12.008 -4.824 -0.715 1 98.62 135 TYR B O 1
ATOM 2584 N N . VAL B 1 136 ? 12.477 -6.34 -2.268 1 98.62 136 VAL B N 1
ATOM 2585 C CA . VAL B 1 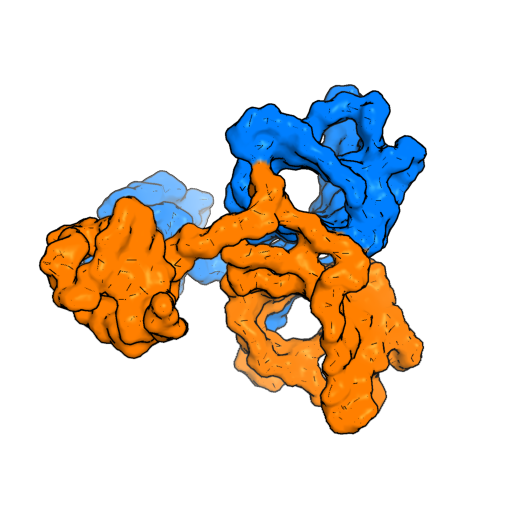136 ? 13.859 -6.496 -1.835 1 98.62 136 VAL B CA 1
ATOM 2586 C C . VAL B 1 136 ? 14.742 -5.465 -2.533 1 98.62 136 VAL B C 1
ATOM 2588 O O . VAL B 1 136 ? 15 -5.566 -3.734 1 98.62 136 VAL B O 1
ATOM 2591 N N . THR B 1 137 ? 15.211 -4.582 -1.752 1 97.62 137 THR B N 1
ATOM 2592 C CA . THR B 1 137 ? 16.031 -3.525 -2.322 1 97.62 137 THR B CA 1
ATOM 2593 C C . THR B 1 137 ? 17.5 -3.951 -2.373 1 97.62 137 THR B C 1
ATOM 2595 O O . THR B 1 137 ? 18.266 -3.467 -3.211 1 97.62 137 THR B O 1
ATOM 2598 N N . ARG B 1 138 ? 17.875 -4.754 -1.443 1 97.12 138 ARG B N 1
ATOM 2599 C CA . ARG B 1 138 ? 19.266 -5.18 -1.369 1 97.12 138 ARG B CA 1
ATOM 2600 C C . ARG B 1 138 ? 19.375 -6.574 -0.759 1 97.12 138 ARG B C 1
ATOM 2602 O O . ARG B 1 138 ? 18.703 -6.887 0.219 1 97.12 138 ARG B O 1
ATOM 2609 N N . GLY B 1 139 ? 20.25 -7.383 -1.392 1 97.06 139 GLY B N 1
ATOM 2610 C CA . GLY B 1 139 ? 20.641 -8.641 -0.781 1 97.06 139 GLY B CA 1
ATOM 2611 C C . GLY B 1 139 ? 19.734 -9.797 -1.152 1 97.06 139 GLY B C 1
ATOM 2612 O O . GLY B 1 139 ? 18.984 -9.719 -2.133 1 97.06 139 GLY B O 1
ATOM 2613 N N . ALA B 1 140 ? 19.984 -10.938 -0.464 1 98 140 ALA B N 1
ATOM 2614 C CA . ALA B 1 140 ? 19.188 -12.156 -0.586 1 98 140 ALA B CA 1
ATOM 2615 C C . ALA B 1 140 ? 18.453 -12.461 0.716 1 98 140 ALA B C 1
ATOM 2617 O O . ALA B 1 140 ? 19.078 -12.602 1.771 1 98 140 ALA B O 1
ATOM 2618 N N . VAL B 1 141 ? 17.172 -12.57 0.603 1 98.06 141 VAL B N 1
ATOM 2619 C CA . VAL B 1 141 ? 16.328 -12.625 1.789 1 98.06 141 VAL B CA 1
ATOM 2620 C C . VAL B 1 141 ? 15.586 -13.953 1.841 1 98.06 141 VAL B C 1
ATOM 2622 O O . VAL B 1 141 ? 14.961 -14.367 0.856 1 98.06 141 VAL B O 1
ATOM 2625 N N . ARG B 1 142 ? 15.625 -14.617 2.904 1 97.69 142 ARG B N 1
ATOM 2626 C CA . ARG B 1 142 ? 14.797 -15.797 3.141 1 97.69 142 ARG B CA 1
ATOM 2627 C C . ARG B 1 142 ? 13.453 -15.414 3.75 1 97.69 142 ARG B C 1
ATOM 2629 O O . ARG B 1 142 ? 13.406 -14.758 4.793 1 97.69 142 ARG B O 1
ATOM 2636 N N . VAL B 1 143 ? 12.391 -15.781 3.115 1 97.81 143 VAL B N 1
ATOM 2637 C CA . VAL B 1 143 ? 11.055 -15.602 3.676 1 97.81 143 VAL B CA 1
ATOM 2638 C C . VAL B 1 143 ? 10.492 -16.953 4.113 1 97.81 143 VAL B C 1
ATOM 2640 O O . VAL B 1 143 ? 10.656 -17.953 3.418 1 97.81 143 VAL B O 1
ATOM 2643 N N . ARG B 1 144 ? 9.906 -16.938 5.223 1 96.81 144 ARG B N 1
ATOM 2644 C CA . ARG B 1 144 ? 9.172 -18.094 5.734 1 96.81 144 ARG B CA 1
ATOM 2645 C C . ARG B 1 144 ? 7.758 -17.688 6.148 1 96.81 144 ARG B C 1
ATOM 2647 O O . ARG B 1 144 ? 7.547 -16.609 6.691 1 96.81 144 ARG B O 1
ATOM 2654 N N . TRP B 1 145 ? 6.785 -18.5 5.82 1 96.75 145 TRP B N 1
ATOM 2655 C CA . TRP B 1 145 ? 5.406 -18.219 6.219 1 96.75 145 TRP B CA 1
ATOM 2656 C C . TRP B 1 145 ? 4.66 -19.516 6.52 1 96.75 145 TRP B C 1
ATOM 2658 O O . TRP B 1 145 ? 5.133 -20.609 6.18 1 96.75 145 TRP B O 1
ATOM 2668 N N . VAL B 1 146 ? 3.562 -19.359 7.25 1 94.38 146 VAL B N 1
ATOM 2669 C CA . VAL B 1 146 ? 2.744 -20.516 7.629 1 94.38 146 VAL B CA 1
ATOM 2670 C C . VAL B 1 146 ? 1.439 -20.5 6.836 1 94.38 146 VAL B C 1
ATOM 2672 O O . VAL B 1 146 ? 0.713 -19.5 6.836 1 94.38 146 VAL B O 1
ATOM 2675 N N . GLY B 1 147 ? 1.227 -21.594 6.195 1 85 147 GLY B N 1
ATOM 2676 C CA . GLY B 1 147 ? 0.03 -21.734 5.379 1 85 147 GLY B CA 1
ATOM 2677 C C . GLY B 1 147 ? -1.192 -22.156 6.172 1 85 147 GLY B C 1
ATOM 2678 O O . GLY B 1 147 ? -1.134 -22.266 7.395 1 85 147 GLY B O 1
ATOM 2679 N N . ASP B 1 148 ? -2.258 -22.328 5.43 1 79.75 148 ASP B N 1
ATOM 2680 C CA . ASP B 1 148 ? -3.553 -22.672 6.008 1 79.75 148 ASP B CA 1
ATOM 2681 C C . ASP B 1 148 ? -3.486 -24 6.746 1 79.75 148 ASP B C 1
ATOM 2683 O O . ASP B 1 148 ? -4.223 -24.219 7.711 1 79.75 148 ASP B O 1
ATOM 2687 N N . ASN B 1 149 ? -2.604 -24.906 6.344 1 85.69 149 ASN B N 1
ATOM 2688 C CA . ASN B 1 149 ? -2.486 -26.219 6.969 1 85.69 149 ASN B CA 1
ATOM 2689 C C . ASN B 1 149 ? -1.404 -26.234 8.047 1 85.69 149 ASN B C 1
ATOM 2691 O O . ASN B 1 149 ? -0.878 -27.297 8.391 1 85.69 149 ASN B O 1
ATOM 2695 N N . ASP B 1 150 ? -0.959 -25.094 8.5 1 87.94 150 ASP B N 1
ATOM 2696 C CA . ASP B 1 150 ? 0.049 -24.922 9.547 1 87.94 150 ASP B CA 1
ATOM 2697 C C . ASP B 1 150 ? 1.413 -25.422 9.078 1 87.94 150 ASP B C 1
ATOM 2699 O O . ASP B 1 150 ? 2.25 -25.812 9.891 1 87.94 150 ASP B O 1
ATOM 2703 N N . GLU B 1 151 ? 1.517 -25.594 7.809 1 93.19 151 GLU B N 1
ATOM 2704 C CA . GLU B 1 151 ? 2.799 -25.984 7.234 1 93.19 151 GLU B CA 1
ATOM 2705 C C . GLU B 1 151 ? 3.713 -24.781 7.039 1 93.19 151 GLU B C 1
ATOM 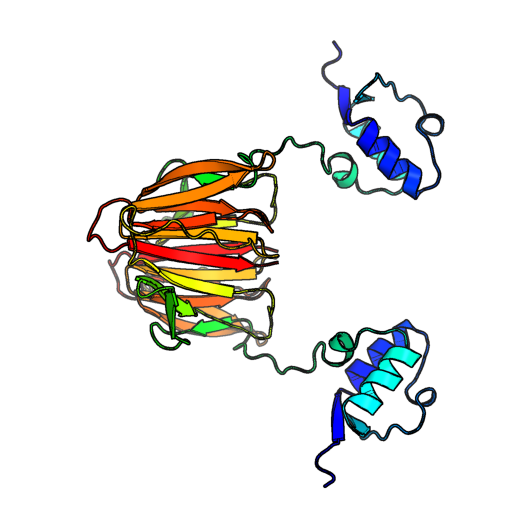2707 O O . GLU B 1 151 ? 3.266 -23.719 6.59 1 93.19 151 GLU B O 1
ATOM 2712 N N . LEU B 1 152 ? 4.941 -25.016 7.488 1 95.06 152 LEU B N 1
ATOM 2713 C CA . LEU B 1 152 ? 5.949 -23.984 7.273 1 95.06 152 LEU B CA 1
ATOM 2714 C C . LEU B 1 152 ? 6.477 -24.031 5.844 1 95.06 152 LEU B C 1
ATOM 2716 O O . LEU B 1 152 ? 6.883 -25.078 5.359 1 95.06 152 LEU B O 1
ATOM 2720 N N . LYS B 1 153 ? 6.402 -22.953 5.227 1 96.25 153 LYS B N 1
ATOM 2721 C CA . LYS B 1 153 ? 6.922 -22.797 3.871 1 96.25 153 LYS B CA 1
ATOM 2722 C C . LYS B 1 153 ? 8.047 -21.781 3.828 1 96.25 153 LYS B C 1
ATOM 2724 O O . LYS B 1 153 ? 8.172 -20.938 4.73 1 96.25 153 LYS B O 1
ATOM 2729 N N . GLU B 1 154 ? 8.914 -21.891 2.799 1 96.06 154 GLU B N 1
ATOM 2730 C CA . GLU B 1 154 ? 10.031 -20.969 2.686 1 96.06 154 GLU B CA 1
ATOM 2731 C C . GLU B 1 154 ? 10.398 -20.719 1.225 1 96.06 154 GLU B C 1
ATOM 2733 O O . GLU B 1 154 ? 10.102 -21.547 0.356 1 96.06 154 GLU B O 1
ATOM 2738 N N . ASP B 1 155 ? 10.977 -19.594 0.955 1 97.62 155 ASP B N 1
ATOM 2739 C CA . ASP B 1 155 ? 11.57 -19.234 -0.329 1 97.62 155 ASP B CA 1
ATOM 2740 C C . ASP B 1 155 ? 12.68 -18.188 -0.152 1 97.62 155 ASP B C 1
ATOM 2742 O O . ASP B 1 155 ? 12.891 -17.688 0.951 1 97.62 155 ASP B O 1
ATOM 2746 N N . VAL B 1 156 ? 13.438 -18.047 -1.193 1 98.19 156 VAL B N 1
ATOM 2747 C CA . VAL B 1 156 ? 14.492 -17.047 -1.177 1 98.19 156 VAL B CA 1
ATOM 2748 C C . VAL B 1 156 ? 14.172 -15.938 -2.186 1 98.19 156 VAL B C 1
ATOM 2750 O O . VAL B 1 156 ? 13.867 -16.219 -3.348 1 98.19 156 VAL B O 1
ATOM 2753 N N . LEU B 1 157 ? 14.188 -14.727 -1.712 1 98.25 157 LEU B N 1
ATOM 2754 C CA . LEU B 1 157 ? 13.969 -13.547 -2.543 1 98.25 157 LEU B CA 1
ATOM 2755 C C . LEU B 1 157 ? 15.289 -12.828 -2.818 1 98.25 157 LEU B C 1
ATOM 2757 O O . LEU B 1 157 ? 16.062 -12.57 -1.895 1 98.25 157 LEU B O 1
ATOM 2761 N N . ASN B 1 158 ? 15.484 -12.5 -4.059 1 97.81 158 ASN B N 1
ATOM 2762 C CA . ASN B 1 158 ? 16.656 -11.727 -4.434 1 97.81 158 ASN B CA 1
ATOM 2763 C C . ASN B 1 158 ? 16.312 -10.266 -4.707 1 97.81 158 ASN B C 1
ATOM 2765 O O . ASN B 1 158 ? 15.125 -9.906 -4.754 1 97.81 158 ASN B O 1
ATOM 2769 N N . GLU B 1 159 ? 17.375 -9.461 -4.84 1 97.5 159 GLU B N 1
ATOM 2770 C CA . GLU B 1 159 ? 17.172 -8.047 -5.141 1 97.5 159 GLU B CA 1
ATOM 2771 C C . GLU B 1 159 ? 16.219 -7.871 -6.324 1 97.5 159 GLU B C 1
ATOM 2773 O O . GLU B 1 159 ? 16.422 -8.477 -7.379 1 97.5 159 GLU B O 1
ATOM 2778 N N . GLY B 1 160 ? 15.18 -7.102 -6.098 1 97.12 160 GLY B N 1
ATOM 2779 C CA . GLY B 1 160 ? 14.234 -6.844 -7.172 1 97.12 160 GLY B CA 1
ATOM 2780 C C . GLY B 1 160 ? 13 -7.727 -7.102 1 97.12 160 GLY B C 1
ATOM 2781 O O . GLY B 1 160 ? 12 -7.449 -7.758 1 97.12 160 GLY B O 1
ATOM 2782 N N . ASP B 1 161 ? 13.062 -8.836 -6.316 1 98.31 161 ASP B N 1
ATOM 2783 C CA . ASP B 1 161 ? 11.883 -9.672 -6.113 1 98.31 161 ASP B CA 1
ATOM 2784 C C . ASP B 1 161 ? 10.875 -8.984 -5.203 1 98.31 161 ASP B C 1
ATOM 2786 O O . ASP B 1 161 ? 11.234 -8.086 -4.434 1 98.31 161 ASP B O 1
ATOM 2790 N N . SER B 1 162 ? 9.617 -9.312 -5.348 1 98.44 162 SER B N 1
ATOM 2791 C CA . SER B 1 162 ? 8.555 -8.781 -4.504 1 98.44 162 SER B CA 1
ATOM 2792 C C . SER B 1 162 ? 7.602 -9.875 -4.051 1 98.44 162 SER B C 1
ATOM 2794 O O . SER B 1 162 ? 7.523 -10.938 -4.676 1 98.44 162 SER B O 1
ATOM 2796 N N . ILE B 1 163 ? 6.926 -9.672 -2.938 1 98.38 163 ILE B N 1
ATOM 2797 C CA . ILE B 1 163 ? 6.027 -10.656 -2.348 1 98.38 163 ILE B CA 1
ATOM 2798 C C . ILE B 1 163 ? 4.785 -9.961 -1.796 1 98.38 163 ILE B C 1
ATOM 2800 O O . ILE B 1 163 ? 4.883 -8.883 -1.208 1 98.38 163 ILE B O 1
ATOM 2804 N N . PHE B 1 164 ? 3.617 -10.477 -2.064 1 98.12 164 PHE B N 1
ATOM 2805 C CA . PHE B 1 164 ? 2.348 -10.086 -1.465 1 98.12 164 PHE B CA 1
ATOM 2806 C C . PHE B 1 164 ? 1.938 -11.062 -0.373 1 98.12 164 PHE B C 1
ATOM 2808 O O . PHE B 1 164 ? 2.033 -12.281 -0.555 1 98.12 164 PHE B O 1
ATOM 2815 N N . ILE B 1 165 ? 1.508 -10.562 0.759 1 96.69 165 ILE B N 1
ATOM 2816 C CA . ILE B 1 165 ? 1.109 -11.383 1.896 1 96.69 165 ILE B CA 1
ATOM 2817 C C . ILE B 1 165 ? -0.281 -10.969 2.371 1 96.69 165 ILE B C 1
ATOM 2819 O O . ILE B 1 165 ? -0.518 -9.797 2.666 1 96.69 165 ILE B O 1
ATOM 2823 N N . LEU B 1 166 ? -1.14 -11.891 2.488 1 94.31 166 LEU B N 1
ATOM 2824 C CA . LEU B 1 166 ? -2.496 -11.664 2.979 1 94.31 166 LEU B CA 1
ATOM 2825 C C . LEU B 1 166 ? -2.488 -11.352 4.473 1 94.31 166 LEU B C 1
ATOM 2827 O O . LEU B 1 166 ? -1.558 -11.734 5.188 1 94.31 166 LEU B O 1
ATOM 2831 N N . PRO B 1 167 ? -3.541 -10.695 4.863 1 89.88 167 PRO B N 1
ATOM 2832 C CA . PRO B 1 167 ? -3.67 -10.484 6.309 1 89.88 167 PRO B CA 1
ATOM 2833 C C . PRO B 1 167 ? -3.619 -11.789 7.102 1 89.88 167 PRO B C 1
ATOM 2835 O O . PRO B 1 167 ? -4.113 -12.82 6.637 1 89.88 167 PRO B O 1
ATOM 2838 N N . ASN B 1 168 ? -2.945 -11.695 8.227 1 88.38 168 ASN B N 1
ATOM 2839 C CA . ASN B 1 168 ? -2.953 -12.727 9.258 1 88.38 168 ASN B CA 1
ATOM 2840 C C . ASN B 1 168 ? -2.145 -13.953 8.828 1 88.38 168 ASN B C 1
ATOM 2842 O O . ASN B 1 168 ? -2.316 -15.039 9.391 1 88.38 168 ASN B O 1
ATOM 2846 N N . VAL B 1 169 ? -1.336 -13.906 7.859 1 92.88 169 VAL B N 1
ATOM 2847 C CA . VAL B 1 169 ? -0.382 -14.953 7.512 1 92.88 169 VAL B CA 1
ATOM 2848 C C . VAL B 1 169 ? 0.901 -14.773 8.32 1 92.88 169 VAL B C 1
ATOM 2850 O O . VAL B 1 169 ? 1.665 -13.836 8.086 1 92.88 169 VAL B O 1
ATOM 2853 N N . PRO B 1 170 ? 1.172 -15.633 9.234 1 94.06 170 PRO B N 1
ATOM 2854 C CA . PRO B 1 170 ? 2.447 -15.523 9.945 1 94.06 170 PRO B CA 1
ATOM 2855 C C . PRO B 1 170 ? 3.654 -15.641 9.016 1 94.06 170 PRO B C 1
ATOM 2857 O O . PRO B 1 170 ? 3.686 -16.516 8.148 1 94.06 170 PRO B O 1
ATOM 2860 N N . HIS B 1 171 ? 4.68 -14.773 9.188 1 95.88 171 HIS B N 1
ATOM 2861 C CA . HIS B 1 171 ? 5.82 -14.781 8.273 1 95.88 171 HIS B CA 1
ATOM 2862 C C . HIS B 1 171 ? 7.039 -14.125 8.914 1 95.88 171 HIS B C 1
ATOM 2864 O O . HIS B 1 171 ? 6.934 -13.492 9.969 1 95.88 171 HIS B O 1
ATOM 2870 N N . SER B 1 172 ? 8.156 -14.32 8.32 1 94.69 172 SER B N 1
ATOM 2871 C CA . SER B 1 172 ? 9.422 -13.727 8.734 1 94.69 172 SER B CA 1
ATOM 2872 C C . SER B 1 172 ? 10.344 -13.492 7.535 1 94.69 172 SER B C 1
ATOM 2874 O O . SER B 1 172 ? 10.219 -14.164 6.508 1 94.69 172 SER B O 1
ATOM 2876 N N . PHE B 1 173 ? 11.188 -12.523 7.699 1 96.19 173 PHE B N 1
ATOM 2877 C CA . PHE B 1 173 ? 12.242 -12.242 6.738 1 96.19 173 PHE B CA 1
ATOM 2878 C C . PHE B 1 173 ? 13.609 -12.258 7.418 1 96.19 173 PHE B C 1
ATOM 2880 O O . PHE B 1 173 ? 13.812 -11.594 8.438 1 96.19 173 PHE B O 1
ATOM 2887 N N . THR B 1 174 ? 14.508 -12.992 6.902 1 95.88 174 THR B N 1
ATOM 2888 C CA . THR B 1 174 ? 15.883 -13.039 7.395 1 95.88 174 THR B CA 1
ATOM 2889 C C . THR B 1 174 ? 16.875 -13.062 6.234 1 95.88 174 THR B C 1
ATOM 2891 O O . THR B 1 174 ? 16.484 -13.242 5.078 1 95.88 174 THR B O 1
ATOM 2894 N N . ASN B 1 175 ? 18.156 -12.789 6.57 1 96.81 175 ASN B N 1
ATOM 2895 C CA . ASN B 1 175 ? 19.188 -12.945 5.547 1 96.81 175 ASN B CA 1
ATOM 2896 C C . ASN B 1 175 ? 19.328 -14.398 5.113 1 96.81 175 ASN B C 1
ATOM 2898 O O . ASN B 1 175 ? 19.328 -15.305 5.949 1 96.81 175 ASN B O 1
ATOM 2902 N N . HIS B 1 176 ? 19.406 -14.57 3.818 1 95.69 176 HIS B N 1
ATOM 2903 C CA . HIS B 1 176 ? 19.609 -15.922 3.303 1 95.69 176 HIS B CA 1
ATOM 2904 C C . HIS B 1 176 ? 21.031 -16.391 3.568 1 95.69 176 HIS B C 1
ATOM 2906 O O . HIS B 1 176 ? 21.266 -17.578 3.836 1 95.69 176 HIS B O 1
ATOM 2912 N N . VAL B 1 177 ? 21.953 -15.438 3.371 1 92.44 177 VAL B N 1
ATOM 2913 C CA . VAL B 1 177 ? 23.375 -15.75 3.559 1 92.44 177 VAL B CA 1
ATOM 2914 C C . VAL B 1 177 ? 23.859 -15.195 4.898 1 92.44 177 VAL B C 1
ATOM 2916 O O . VAL B 1 177 ? 23.625 -14.023 5.207 1 92.44 177 VAL B O 1
ATOM 2919 N N . GLY B 1 178 ? 24.469 -16.062 5.648 1 88.94 178 GLY B N 1
ATOM 2920 C CA . GLY B 1 178 ? 25 -15.648 6.938 1 88.94 178 GLY B CA 1
ATOM 2921 C C . GLY B 1 178 ? 25.953 -14.477 6.848 1 88.94 178 GLY B C 1
ATOM 2922 O O . GLY B 1 178 ? 26.812 -14.43 5.957 1 88.94 178 GLY B O 1
ATOM 2923 N N . GLY B 1 179 ? 25.766 -13.469 7.77 1 85.25 179 GLY B N 1
ATOM 2924 C CA . GLY B 1 179 ? 26.656 -12.32 7.832 1 85.25 179 GLY B CA 1
ATOM 2925 C C . GLY B 1 179 ? 26.328 -11.258 6.805 1 85.25 179 GLY B C 1
ATOM 2926 O O . GLY B 1 179 ? 26.922 -10.172 6.809 1 85.25 179 GLY B O 1
ATOM 2927 N N . ALA B 1 180 ? 25.453 -11.57 5.93 1 89.81 180 ALA B N 1
ATOM 2928 C CA . ALA B 1 180 ? 25.062 -10.602 4.914 1 89.81 180 ALA B CA 1
ATOM 2929 C C . ALA B 1 180 ? 24.078 -9.57 5.484 1 89.81 180 ALA B C 1
ATOM 2931 O O . ALA B 1 180 ? 23.609 -9.727 6.609 1 89.81 180 ALA B O 1
ATOM 2932 N N . LYS B 1 181 ? 23.969 -8.469 4.793 1 91.94 181 LYS B N 1
ATOM 2933 C CA . LYS B 1 181 ? 22.984 -7.441 5.109 1 91.94 181 LYS B CA 1
ATOM 2934 C C . LYS B 1 181 ? 22.016 -7.242 3.951 1 91.94 181 LYS B C 1
ATOM 2936 O O . LYS B 1 181 ? 22.422 -7.051 2.807 1 91.94 181 LYS B O 1
ATOM 2941 N N . SER B 1 182 ? 20.781 -7.445 4.305 1 97.5 182 SER B N 1
ATOM 2942 C CA . SER B 1 182 ? 19.734 -7.234 3.307 1 97.5 182 SER B CA 1
ATOM 2943 C C . SER B 1 182 ? 18.797 -6.113 3.725 1 97.5 182 SER B C 1
ATOM 2945 O O . SER B 1 182 ? 18.734 -5.758 4.902 1 97.5 182 SER B O 1
ATOM 2947 N N . GLU B 1 183 ? 18.172 -5.523 2.715 1 97.62 183 GLU B N 1
ATOM 2948 C CA . GLU B 1 183 ? 17.203 -4.445 2.918 1 97.62 183 GLU B CA 1
ATOM 2949 C C . GLU B 1 183 ? 15.914 -4.707 2.15 1 97.62 183 GLU B C 1
ATOM 2951 O O . GLU B 1 183 ? 15.945 -5.145 0.999 1 97.62 183 GLU B O 1
ATOM 2956 N N . ILE B 1 184 ? 14.836 -4.527 2.883 1 98.38 184 ILE B N 1
ATOM 2957 C CA . ILE B 1 184 ? 13.547 -4.664 2.219 1 98.38 184 ILE B CA 1
ATOM 2958 C C . ILE B 1 184 ? 12.68 -3.441 2.518 1 98.38 184 ILE B C 1
ATOM 2960 O O . ILE B 1 184 ? 12.875 -2.771 3.535 1 98.38 184 ILE B O 1
ATOM 2964 N N . ILE B 1 185 ? 11.805 -3.096 1.579 1 98.38 185 ILE B N 1
ATOM 2965 C CA . ILE B 1 185 ? 10.711 -2.156 1.79 1 98.38 185 ILE B CA 1
ATOM 2966 C C . ILE B 1 185 ? 9.406 -2.924 2.014 1 98.38 185 ILE B C 1
ATOM 2968 O O . ILE B 1 185 ? 9.062 -3.809 1.229 1 98.38 185 ILE B O 1
ATOM 2972 N N . ALA B 1 186 ? 8.766 -2.662 3.113 1 97.5 186 ALA B N 1
ATOM 2973 C CA . ALA B 1 186 ? 7.496 -3.311 3.449 1 97.5 186 ALA B CA 1
ATOM 2974 C C . ALA B 1 186 ? 6.367 -2.291 3.549 1 97.5 186 ALA B C 1
ATOM 2976 O O . ALA B 1 186 ? 6.418 -1.378 4.379 1 97.5 186 ALA B O 1
ATOM 2977 N N . ILE B 1 187 ? 5.402 -2.42 2.691 1 97.25 187 ILE B N 1
ATOM 2978 C CA . ILE B 1 187 ? 4.238 -1.535 2.697 1 97.25 187 ILE B CA 1
ATOM 2979 C C . ILE B 1 187 ? 3.02 -2.291 3.215 1 97.25 187 ILE B C 1
ATOM 2981 O O . ILE B 1 187 ? 2.531 -3.217 2.562 1 97.25 187 ILE B O 1
ATOM 2985 N N . ASN B 1 188 ? 2.568 -1.935 4.418 1 93.12 188 ASN B N 1
ATOM 2986 C CA . ASN B 1 188 ? 1.35 -2.473 5.016 1 93.12 188 ASN B CA 1
ATOM 2987 C C . ASN B 1 188 ? 0.169 -1.524 4.832 1 93.12 188 ASN B C 1
ATOM 2989 O O . ASN B 1 188 ? 0.294 -0.32 5.059 1 93.12 188 ASN B O 1
ATOM 2993 N N . TYR B 1 189 ? -0.897 -2.02 4.324 1 91.06 189 TYR B N 1
ATOM 2994 C CA . TYR B 1 189 ? -2.045 -1.159 4.062 1 91.06 189 TYR B CA 1
ATOM 2995 C C . TYR B 1 189 ? -3.352 -1.926 4.23 1 91.06 189 TYR B C 1
ATOM 2997 O O . TYR B 1 189 ? -3.363 -3.158 4.199 1 91.06 189 TYR B O 1
ATOM 3005 N N . GLY B 1 190 ? -4.496 -1.189 4.359 1 83.12 190 GLY B N 1
ATOM 3006 C CA . GLY B 1 190 ? -5.82 -1.77 4.5 1 83.12 190 GLY B CA 1
ATOM 3007 C C . GLY B 1 190 ? -6.297 -1.828 5.938 1 83.12 190 GLY B C 1
ATOM 3008 O O . GLY B 1 190 ? -5.52 -1.591 6.867 1 83.12 190 GLY B O 1
#

Radius of gyration: 25.29 Å; Cα contacts (8 Å, |Δi|>4): 832; chains: 2; bounding box: 63×58×61 Å

InterPro domains:
  IPR011051 RmlC-like cupin domain superfamily [SSF51182] (68-188)
  IPR013096 Cupin 2, conserved barrel [PF07883] (128-176)
  IPR014710 RmlC-like jelly roll fold [G3DSA:2.60.120.10] (69-190)